Protein AF-A0A1M6UEW3-F1 (afdb_monomer_lite)

Foldseek 3Di:
DVVVVVVVVVVVVVVVVVVVVVVVVVVVVVVVVVVVVVVVVVVVVVVVVVVVVVVVVVVVVVVVVVVVVVVVVVVVVVVVVVVVVVVVVVVVVVVVVVVVVVVVVVPDDDPVNVVVVVVVVLVVVLVVQPDDDPDFRWHQPDFDFQFQWDWDFDQDPVRDTDTGTDQDDPVPDDVVRGGDRDTDGPTDGD

pLDDT: mean 80.63, std 16.58, range [50.31, 98.44]

Sequence (190 aa):
MAELFRTRLRRLTPIATAVAALSQEEKEAYEKAMDEVEEKLQELELKKKEVDAMQSTLAEKGAELAKKTCEMQTKEKEFEIRYAELEKEKKDLADRLEDIDKKNASTCYTTDDISSFLNKTINDFNANTDSDSDVAKYVINSMDVDLKVRVLEDCDGDGKTTFKFLAPRISETSEESLSSIKISIQAVPK

Structure (mmCIF, N/CA/C/O backbone):
data_AF-A0A1M6UEW3-F1
#
_entry.id   AF-A0A1M6UEW3-F1
#
loop_
_atom_site.group_PDB
_atom_site.id
_atom_site.type_symbol
_atom_site.label_atom_id
_atom_site.label_alt_id
_atom_site.label_comp_id
_atom_site.label_asym_id
_atom_site.label_entity_id
_atom_site.label_seq_id
_atom_site.pdbx_PDB_ins_code
_atom_site.Cartn_x
_atom_site.Cartn_y
_atom_site.Cartn_z
_atom_site.occupancy
_atom_site.B_iso_or_equiv
_atom_site.auth_seq_id
_atom_site.auth_comp_id
_atom_site.auth_asym_id
_atom_site.auth_atom_id
_atom_site.pdbx_PDB_model_num
ATOM 1 N N . MET A 1 1 ? 56.674 1.888 -94.132 1.00 66.94 1 MET A N 1
ATOM 2 C CA . MET A 1 1 ? 56.264 0.966 -93.045 1.00 66.94 1 MET A CA 1
ATOM 3 C C . MET A 1 1 ? 56.750 1.420 -91.665 1.00 66.94 1 MET A C 1
ATOM 5 O O . MET A 1 1 ? 55.910 1.585 -90.793 1.00 66.94 1 MET A O 1
ATOM 9 N N . ALA A 1 2 ? 58.046 1.696 -91.454 1.00 73.50 2 ALA A N 1
ATOM 10 C CA . ALA A 1 2 ? 58.576 2.090 -90.134 1.00 73.50 2 ALA A CA 1
ATOM 11 C C . ALA A 1 2 ? 58.055 3.445 -89.590 1.00 73.50 2 ALA A C 1
ATOM 13 O O . ALA A 1 2 ? 57.757 3.552 -88.404 1.00 73.50 2 ALA A O 1
ATOM 14 N N . GLU A 1 3 ? 57.890 4.458 -90.447 1.00 73.12 3 GLU A N 1
ATOM 15 C CA . GLU A 1 3 ? 57.331 5.777 -90.079 1.00 73.12 3 GLU A CA 1
ATOM 16 C C . GLU A 1 3 ? 55.882 5.675 -89.573 1.00 73.12 3 GLU A C 1
ATOM 18 O O . GLU A 1 3 ? 55.581 6.107 -88.466 1.00 73.12 3 GLU A O 1
ATOM 23 N N . LEU A 1 4 ? 55.010 4.985 -90.320 1.00 75.81 4 LEU A N 1
ATOM 24 C CA . LEU A 1 4 ? 53.621 4.698 -89.927 1.00 75.81 4 LEU A CA 1
ATOM 25 C C . LEU A 1 4 ? 53.530 3.992 -88.568 1.00 75.81 4 LEU A C 1
ATOM 27 O O . LEU A 1 4 ? 52.661 4.312 -87.757 1.00 75.81 4 LEU A O 1
ATOM 31 N N . PHE A 1 5 ? 54.444 3.055 -88.304 1.00 77.38 5 PHE A N 1
ATOM 32 C CA . PHE A 1 5 ? 54.517 2.362 -87.022 1.00 77.38 5 PHE A CA 1
ATOM 33 C C . PHE A 1 5 ? 54.921 3.313 -85.888 1.00 77.38 5 PHE A C 1
ATOM 35 O O . PHE A 1 5 ? 54.264 3.323 -84.852 1.00 77.38 5 PHE A O 1
ATOM 42 N N . ARG A 1 6 ? 55.921 4.182 -86.094 1.00 77.69 6 ARG A N 1
ATOM 43 C CA . ARG A 1 6 ? 56.338 5.197 -85.107 1.00 77.69 6 ARG A CA 1
ATOM 44 C C . ARG A 1 6 ? 55.239 6.217 -84.818 1.00 77.69 6 ARG A C 1
ATOM 46 O O . ARG A 1 6 ? 55.005 6.534 -83.654 1.00 77.69 6 ARG A O 1
ATOM 53 N N . THR A 1 7 ? 54.535 6.705 -85.840 1.00 77.25 7 THR A N 1
ATOM 54 C CA . THR A 1 7 ? 53.413 7.639 -85.660 1.00 77.25 7 THR A CA 1
ATOM 55 C C . THR A 1 7 ? 52.260 6.982 -84.902 1.00 77.25 7 THR A C 1
ATOM 57 O O . THR A 1 7 ? 51.662 7.614 -84.033 1.00 77.25 7 THR A O 1
ATOM 60 N N . ARG A 1 8 ? 51.964 5.705 -85.182 1.00 75.75 8 ARG A N 1
ATOM 61 C CA . ARG A 1 8 ? 50.928 4.941 -84.473 1.00 75.75 8 ARG A CA 1
ATOM 62 C C . ARG A 1 8 ? 51.324 4.652 -83.023 1.00 75.75 8 ARG A C 1
ATOM 64 O O . ARG A 1 8 ? 50.501 4.856 -82.139 1.00 75.75 8 ARG A O 1
ATOM 71 N N . LEU A 1 9 ? 52.581 4.280 -82.764 1.00 77.12 9 LEU A N 1
ATOM 72 C CA . LEU A 1 9 ? 53.104 4.087 -81.406 1.00 77.12 9 LEU A CA 1
ATOM 73 C C . LEU A 1 9 ? 53.019 5.381 -80.583 1.00 77.12 9 LEU A C 1
ATOM 75 O O . LEU A 1 9 ? 52.543 5.357 -79.455 1.00 77.12 9 LEU A O 1
ATOM 79 N N . ARG A 1 10 ? 53.394 6.522 -81.183 1.00 79.00 10 ARG A N 1
ATOM 80 C CA . ARG A 1 10 ? 53.348 7.848 -80.543 1.00 79.00 10 ARG A CA 1
ATOM 81 C C . ARG A 1 10 ? 51.918 8.297 -80.200 1.00 79.00 10 ARG A C 1
ATOM 83 O O . ARG A 1 10 ? 51.742 9.098 -79.291 1.00 79.00 10 ARG A O 1
ATOM 90 N N . ARG A 1 11 ? 50.903 7.794 -80.915 1.00 81.75 11 ARG A N 1
ATOM 91 C CA . ARG A 1 11 ? 49.479 8.049 -80.620 1.00 81.75 11 ARG A CA 1
ATOM 92 C C . ARG A 1 11 ? 48.883 7.070 -79.605 1.00 81.75 11 ARG A C 1
ATOM 94 O O . ARG A 1 11 ? 47.931 7.433 -78.930 1.00 81.75 11 ARG A O 1
ATOM 101 N N . LEU A 1 12 ? 49.422 5.856 -79.486 1.00 84.50 12 LEU A N 1
ATOM 102 C CA . LEU A 1 12 ? 48.915 4.832 -78.563 1.00 84.50 12 LEU A CA 1
ATOM 103 C C . LEU A 1 12 ? 49.424 5.006 -77.127 1.00 84.50 12 LEU A C 1
ATOM 105 O O . LEU A 1 12 ? 48.682 4.725 -76.192 1.00 84.50 12 LEU A O 1
ATOM 109 N N . THR A 1 13 ? 50.650 5.501 -76.937 1.00 85.38 13 THR A N 1
ATOM 110 C CA . THR A 1 13 ? 51.211 5.756 -75.601 1.00 85.38 13 THR A CA 1
ATOM 111 C C . THR A 1 13 ? 50.362 6.690 -74.724 1.00 85.38 13 THR A C 1
ATOM 113 O O . THR A 1 13 ? 50.076 6.284 -73.600 1.00 85.38 13 THR A O 1
ATOM 116 N N . PRO A 1 14 ? 49.886 7.870 -75.185 1.00 87.81 14 PRO A N 1
ATOM 117 C CA . PRO A 1 14 ? 49.050 8.745 -74.356 1.00 87.81 14 PRO A CA 1
ATOM 118 C C . PRO A 1 14 ? 47.683 8.129 -74.018 1.00 87.81 14 PRO A C 1
ATOM 120 O O . PRO A 1 14 ? 47.143 8.376 -72.942 1.00 87.81 14 PRO A O 1
ATOM 123 N N . ILE A 1 15 ? 47.131 7.303 -74.914 1.00 87.75 15 ILE A N 1
ATOM 124 C CA . ILE A 1 15 ? 45.862 6.600 -74.683 1.00 87.75 15 ILE A CA 1
ATOM 125 C C . ILE A 1 15 ? 46.042 5.551 -73.581 1.00 87.75 15 ILE A C 1
ATOM 127 O O . ILE A 1 15 ? 45.244 5.501 -72.653 1.00 87.75 15 ILE A O 1
ATOM 131 N N . ALA A 1 16 ? 47.112 4.753 -73.640 1.00 88.81 16 ALA A N 1
ATOM 132 C CA . ALA A 1 16 ? 47.407 3.755 -72.614 1.00 88.81 16 ALA A CA 1
ATOM 133 C C . ALA A 1 16 ? 47.631 4.393 -71.231 1.00 88.81 16 ALA A C 1
ATOM 135 O O . ALA A 1 16 ? 47.133 3.876 -70.233 1.00 88.81 16 ALA A O 1
ATOM 136 N N . THR A 1 17 ? 48.316 5.541 -71.165 1.00 90.56 17 THR A N 1
ATOM 137 C CA . THR A 1 17 ? 48.486 6.282 -69.905 1.00 90.56 17 THR A CA 1
ATOM 138 C C . THR A 1 17 ? 47.178 6.868 -69.381 1.00 90.56 17 THR A C 1
ATOM 140 O O . THR A 1 17 ? 46.952 6.823 -68.179 1.00 90.56 17 THR A O 1
ATOM 143 N N . ALA A 1 18 ? 46.299 7.374 -70.254 1.00 89.25 18 ALA A N 1
ATOM 144 C CA . ALA A 1 18 ? 44.994 7.891 -69.839 1.00 89.25 18 ALA A CA 1
ATOM 145 C C . ALA A 1 18 ? 44.089 6.777 -69.289 1.00 89.25 18 ALA A C 1
ATOM 147 O O . ALA A 1 18 ? 43.441 6.963 -68.267 1.00 89.25 18 ALA A O 1
ATOM 148 N N . VAL A 1 19 ? 44.097 5.597 -69.918 1.00 90.81 19 VAL A N 1
ATOM 149 C CA . VAL A 1 19 ? 43.360 4.421 -69.424 1.00 90.81 19 VAL A CA 1
ATOM 150 C C . VAL A 1 19 ? 43.904 3.949 -68.073 1.00 90.81 19 VAL A C 1
ATOM 152 O O . VAL A 1 19 ? 43.124 3.624 -67.184 1.00 90.81 19 VAL A O 1
ATOM 155 N N . ALA A 1 20 ? 45.227 3.941 -67.888 1.00 91.75 20 ALA A N 1
ATOM 156 C CA . ALA A 1 20 ? 45.831 3.591 -66.604 1.00 91.75 20 ALA A CA 1
ATOM 157 C C . ALA A 1 20 ? 45.481 4.604 -65.499 1.00 91.75 20 ALA A C 1
ATOM 159 O O . ALA A 1 20 ? 45.191 4.195 -64.380 1.00 91.75 20 ALA A O 1
ATOM 160 N N . ALA A 1 21 ? 45.465 5.903 -65.821 1.00 90.94 21 ALA A N 1
ATOM 161 C CA . ALA A 1 21 ? 45.077 6.957 -64.886 1.00 90.94 21 ALA A CA 1
ATOM 162 C C . ALA A 1 21 ? 43.600 6.848 -64.477 1.00 90.94 21 ALA A C 1
ATOM 164 O O . ALA A 1 21 ? 43.307 6.867 -63.288 1.00 90.94 21 ALA A O 1
ATOM 165 N N . LEU A 1 22 ? 42.691 6.637 -65.437 1.00 90.81 22 LEU A N 1
ATOM 166 C CA . LEU A 1 22 ? 41.267 6.417 -65.151 1.00 90.81 22 LEU A CA 1
ATOM 167 C C . LEU A 1 22 ? 41.047 5.164 -64.290 1.00 90.81 22 LEU A C 1
ATOM 169 O O . LEU A 1 22 ? 40.297 5.205 -63.324 1.00 90.81 22 LEU A O 1
ATOM 173 N N . SER A 1 23 ? 41.750 4.064 -64.586 1.00 93.75 23 SER A N 1
ATOM 174 C CA . SER A 1 23 ? 41.667 2.842 -63.774 1.00 93.75 23 SER A CA 1
ATOM 175 C C . SER A 1 23 ? 42.191 3.035 -62.346 1.00 93.75 23 SER A C 1
ATOM 177 O O . SER A 1 23 ? 41.737 2.344 -61.436 1.00 93.75 23 SER A O 1
ATOM 179 N N . 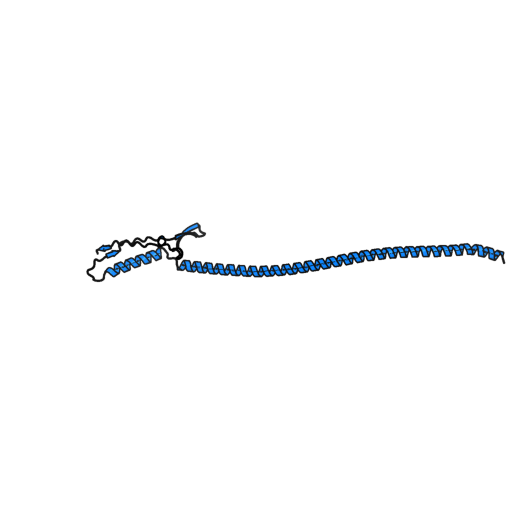GLN A 1 24 ? 43.155 3.933 -62.144 1.00 93.44 24 GLN A N 1
ATOM 180 C CA . GLN A 1 24 ? 43.674 4.270 -60.821 1.00 93.44 24 GLN A CA 1
ATOM 181 C C . GLN A 1 24 ? 42.690 5.162 -60.051 1.00 93.44 24 GLN A C 1
ATOM 183 O O . GLN A 1 24 ? 42.398 4.874 -58.895 1.00 93.44 24 GLN A O 1
ATOM 188 N N . GLU A 1 25 ? 42.125 6.175 -60.707 1.00 94.50 25 GLU A N 1
ATOM 189 C CA . GLU A 1 25 ? 41.120 7.072 -60.123 1.00 94.50 25 GLU A CA 1
ATOM 190 C C . GLU A 1 25 ? 39.859 6.307 -59.689 1.00 94.50 25 GLU A C 1
ATOM 192 O O . GLU A 1 25 ? 39.345 6.523 -58.593 1.00 94.50 25 GLU A O 1
ATOM 197 N N . GLU A 1 26 ? 39.402 5.341 -60.494 1.00 95.06 26 GLU A N 1
ATOM 198 C CA . GLU A 1 26 ? 38.298 4.453 -60.116 1.00 95.06 26 GLU A CA 1
ATOM 199 C C . GLU A 1 26 ? 38.621 3.645 -58.852 1.00 95.06 26 GLU A C 1
ATOM 201 O O . GLU A 1 26 ? 37.785 3.558 -57.955 1.00 95.06 26 GLU A O 1
ATOM 206 N N . LYS A 1 27 ? 39.829 3.074 -58.744 1.00 95.00 27 LYS A N 1
ATOM 207 C CA . LYS A 1 27 ? 40.244 2.308 -57.555 1.00 95.00 27 LYS A CA 1
ATOM 208 C C . LYS A 1 27 ? 40.284 3.169 -56.299 1.00 95.00 27 LYS A C 1
ATOM 210 O O . LYS A 1 27 ? 39.770 2.739 -55.275 1.00 95.00 27 LYS A O 1
ATOM 215 N N . GLU A 1 28 ? 40.851 4.368 -56.391 1.00 95.25 28 GLU A N 1
ATOM 216 C CA . GLU A 1 28 ? 40.924 5.310 -55.269 1.00 95.25 28 GLU A CA 1
ATOM 217 C C . GLU A 1 28 ? 39.522 5.756 -54.824 1.00 95.25 28 GLU A C 1
ATOM 219 O O . GLU A 1 28 ? 39.245 5.846 -53.628 1.00 95.25 28 GLU A O 1
ATOM 224 N N . ALA A 1 29 ? 38.599 5.963 -55.770 1.00 95.31 29 ALA A N 1
ATOM 225 C CA . ALA A 1 29 ? 37.203 6.258 -55.460 1.00 95.31 29 ALA A CA 1
ATOM 226 C C . ALA A 1 29 ? 36.496 5.080 -54.766 1.00 95.31 29 ALA A C 1
ATOM 228 O O . ALA A 1 29 ? 35.737 5.299 -53.820 1.00 95.31 29 ALA A O 1
ATOM 229 N N . TYR A 1 30 ? 36.749 3.841 -55.205 1.00 95.94 30 TYR A N 1
ATOM 230 C CA . TYR A 1 30 ? 36.219 2.643 -54.547 1.00 95.94 30 TYR A CA 1
ATOM 231 C C . TYR A 1 30 ? 36.775 2.467 -53.135 1.00 95.94 30 TYR A C 1
ATOM 233 O O . TYR A 1 30 ? 36.001 2.189 -52.225 1.00 95.94 30 TYR A O 1
ATOM 241 N N . GLU A 1 31 ? 38.082 2.633 -52.942 1.00 96.69 31 GLU A N 1
ATOM 242 C CA . GLU A 1 31 ? 38.730 2.506 -51.633 1.00 96.69 31 GLU A CA 1
ATOM 243 C C . GLU A 1 31 ? 38.163 3.533 -50.650 1.00 96.69 31 GLU A C 1
ATOM 245 O O . GLU A 1 31 ? 37.661 3.162 -49.592 1.00 96.69 31 GLU A O 1
ATOM 250 N N . LYS A 1 32 ? 38.062 4.799 -51.070 1.00 96.94 32 LYS A N 1
ATOM 251 C CA . LYS A 1 32 ? 37.432 5.847 -50.262 1.00 96.94 32 LYS A CA 1
ATOM 252 C C . LYS A 1 32 ? 35.970 5.537 -49.919 1.00 96.94 32 LYS A C 1
ATOM 254 O O . LYS A 1 32 ? 35.533 5.774 -48.797 1.00 96.94 32 LYS A O 1
ATOM 259 N N . ALA A 1 33 ? 35.195 5.024 -50.876 1.00 97.06 33 ALA A N 1
ATOM 260 C CA . ALA A 1 33 ? 33.806 4.648 -50.625 1.00 97.06 33 ALA A CA 1
ATOM 261 C C . ALA A 1 33 ? 33.693 3.471 -49.641 1.00 97.06 33 ALA A C 1
ATOM 263 O O . ALA A 1 33 ? 32.748 3.430 -48.854 1.00 97.06 33 ALA A O 1
ATOM 264 N N . MET A 1 34 ? 34.640 2.528 -49.673 1.00 97.06 34 MET A N 1
ATOM 265 C CA . MET A 1 34 ? 34.697 1.418 -48.721 1.00 97.06 34 MET A CA 1
ATOM 266 C C . MET A 1 34 ? 35.034 1.909 -47.313 1.00 97.06 34 MET A C 1
ATOM 268 O O . MET A 1 34 ? 34.329 1.525 -46.381 1.00 97.06 34 MET A O 1
ATOM 272 N N . ASP A 1 35 ? 36.007 2.811 -47.171 1.00 97.00 35 ASP A N 1
ATOM 273 C CA . ASP A 1 35 ? 36.358 3.419 -45.882 1.00 97.00 35 ASP A CA 1
ATOM 274 C C . ASP A 1 35 ? 35.158 4.166 -45.273 1.00 97.00 35 ASP A C 1
ATOM 276 O O . ASP A 1 35 ? 34.800 3.947 -44.117 1.00 97.00 35 ASP A O 1
ATOM 280 N N . GLU A 1 36 ? 34.447 4.979 -46.068 1.00 97.50 36 GLU A N 1
ATOM 281 C CA . GLU A 1 36 ? 33.241 5.690 -45.610 1.00 97.50 36 GLU A CA 1
ATOM 282 C C . GLU A 1 36 ? 32.111 4.738 -45.175 1.00 97.50 36 GLU A C 1
ATOM 284 O O . GLU A 1 36 ? 31.314 5.059 -44.286 1.00 97.50 36 GLU A O 1
ATOM 289 N N . VAL A 1 37 ? 31.985 3.579 -45.828 1.00 97.50 37 VAL A N 1
ATOM 290 C CA . VAL A 1 37 ? 31.010 2.549 -45.443 1.00 97.50 37 VAL A CA 1
ATOM 291 C C . VAL A 1 37 ? 31.436 1.867 -44.148 1.00 97.50 37 VAL A C 1
ATOM 293 O O . VAL A 1 37 ? 30.584 1.648 -43.285 1.00 97.50 37 VAL A O 1
ATOM 296 N N . GLU A 1 38 ? 32.721 1.557 -43.988 1.00 97.88 38 GLU A N 1
ATOM 297 C CA . GLU A 1 38 ? 33.258 0.935 -42.779 1.00 97.88 38 GLU A CA 1
ATOM 298 C C . GLU A 1 38 ? 33.107 1.855 -41.560 1.00 97.88 38 GLU A C 1
ATOM 300 O O . GLU A 1 38 ? 32.610 1.414 -40.522 1.00 97.88 38 GLU A O 1
ATOM 305 N N . GLU A 1 39 ? 33.402 3.150 -41.705 1.00 97.94 39 GLU A N 1
ATOM 306 C CA . GLU A 1 39 ? 33.174 4.154 -40.658 1.00 97.94 39 GLU A CA 1
ATOM 307 C C . GLU A 1 39 ? 31.700 4.209 -40.228 1.00 97.94 39 GLU A C 1
ATOM 309 O O . GLU A 1 39 ? 31.383 4.158 -39.035 1.00 97.94 39 GLU A O 1
ATOM 314 N N . LYS A 1 40 ? 30.769 4.244 -41.192 1.00 98.00 40 LYS A N 1
ATOM 315 C CA . LYS A 1 40 ? 29.324 4.238 -40.897 1.00 98.00 40 LYS A CA 1
ATOM 316 C C . LYS A 1 40 ? 28.876 2.947 -40.222 1.00 98.00 40 LYS A C 1
ATOM 318 O O . LYS A 1 40 ? 27.989 2.979 -39.369 1.00 98.00 40 LYS A O 1
ATOM 323 N N . LEU A 1 41 ? 29.458 1.810 -40.600 1.00 98.00 41 LEU A N 1
ATOM 324 C CA . LEU A 1 41 ? 29.145 0.516 -40.000 1.00 98.00 41 LEU A CA 1
ATOM 325 C C . LEU A 1 41 ? 29.593 0.492 -38.534 1.00 98.00 41 LEU A C 1
ATOM 327 O O . LEU A 1 41 ? 28.802 0.121 -37.665 1.00 98.00 41 LEU A O 1
ATOM 331 N N . GLN A 1 42 ? 30.799 0.985 -38.244 1.00 97.75 42 GLN A N 1
ATOM 332 C CA . GLN A 1 42 ? 31.297 1.131 -36.875 1.00 97.75 42 GLN A CA 1
ATOM 333 C C . GLN A 1 42 ? 30.418 2.079 -36.041 1.00 97.75 42 GLN A C 1
ATOM 335 O O . GLN A 1 42 ? 30.066 1.754 -34.904 1.00 97.75 42 GLN A O 1
ATOM 340 N N . GLU A 1 43 ? 29.992 3.218 -36.600 1.00 98.19 43 GLU A N 1
ATOM 341 C CA . GLU A 1 43 ? 29.086 4.151 -35.915 1.00 98.19 43 GLU A CA 1
ATOM 342 C C . GLU A 1 43 ? 27.730 3.498 -35.589 1.00 98.19 43 GLU A C 1
ATOM 344 O O . GLU A 1 43 ? 27.205 3.642 -34.480 1.00 98.19 43 GLU A O 1
ATOM 349 N N . LEU A 1 44 ? 27.159 2.748 -36.536 1.00 98.00 44 LEU A N 1
ATOM 350 C CA . LEU A 1 44 ? 25.903 2.027 -36.330 1.00 98.00 44 LEU A CA 1
ATOM 351 C C . LEU A 1 44 ? 26.036 0.914 -35.287 1.00 98.00 44 LEU A C 1
ATOM 353 O O . LEU A 1 44 ? 25.125 0.737 -34.477 1.00 98.00 44 LEU A O 1
ATOM 357 N N . GLU A 1 45 ? 27.153 0.187 -35.260 1.00 98.25 45 GLU A N 1
ATOM 358 C CA . GLU A 1 45 ? 27.415 -0.816 -34.225 1.00 98.25 45 GLU A CA 1
ATOM 359 C C . GLU A 1 45 ? 27.515 -0.199 -32.829 1.00 98.25 45 GLU A C 1
ATOM 361 O O . GLU A 1 45 ? 26.993 -0.771 -31.867 1.00 98.25 45 GLU A O 1
ATOM 366 N N . LEU A 1 46 ? 28.145 0.972 -32.704 1.00 98.06 46 LEU A N 1
ATOM 367 C CA . LEU A 1 46 ? 28.211 1.702 -31.438 1.00 98.06 46 LEU A CA 1
ATOM 368 C C . LEU A 1 46 ? 26.817 2.135 -30.977 1.00 98.06 46 LEU A C 1
ATOM 370 O O . LEU A 1 46 ? 26.435 1.842 -29.844 1.00 98.06 46 LEU A O 1
ATOM 374 N N . LYS A 1 47 ? 26.023 2.740 -31.869 1.00 98.31 47 LYS A N 1
ATOM 375 C CA . LYS A 1 47 ? 24.634 3.128 -31.566 1.00 98.31 47 LYS A CA 1
ATOM 376 C C . LYS A 1 47 ? 23.778 1.927 -31.183 1.00 98.31 47 LYS A C 1
ATOM 378 O O . LYS A 1 47 ? 22.977 2.013 -30.257 1.00 98.31 47 LYS A O 1
ATOM 383 N N . LYS A 1 48 ? 23.955 0.789 -31.859 1.00 98.12 48 LYS A N 1
ATOM 384 C CA . LYS A 1 48 ? 23.250 -0.450 -31.521 1.00 98.12 48 LYS A CA 1
ATOM 385 C C . LYS A 1 48 ? 23.583 -0.909 -30.100 1.00 98.12 48 LYS A C 1
ATOM 387 O O . LYS A 1 48 ? 22.667 -1.168 -29.330 1.00 98.12 48 LYS A O 1
ATOM 392 N N . LYS A 1 49 ? 24.868 -0.948 -29.732 1.00 98.12 49 LYS A N 1
ATOM 393 C CA . LYS A 1 49 ? 25.300 -1.314 -28.370 1.00 98.12 49 LYS A CA 1
ATOM 394 C C . LYS A 1 49 ? 24.730 -0.368 -27.312 1.00 98.12 49 LYS A C 1
ATOM 396 O O . LYS A 1 49 ? 24.345 -0.823 -26.239 1.00 98.12 49 LYS A O 1
ATOM 401 N N . GLU A 1 50 ? 24.660 0.928 -27.609 1.00 98.31 50 GLU A N 1
ATOM 402 C CA . GLU A 1 50 ? 24.056 1.918 -26.715 1.00 98.31 50 GLU A CA 1
ATOM 403 C C . GLU A 1 50 ? 22.554 1.663 -26.516 1.00 98.31 50 GLU A C 1
ATOM 405 O O . GLU A 1 50 ? 22.077 1.628 -25.381 1.00 98.31 50 GLU A O 1
ATOM 410 N N . VAL A 1 51 ? 21.816 1.410 -27.601 1.00 98.19 51 VAL A N 1
ATOM 411 C CA . VAL A 1 51 ? 20.387 1.069 -27.538 1.00 98.19 51 VAL A CA 1
ATOM 412 C C . VAL A 1 51 ? 20.159 -0.226 -26.756 1.00 98.19 51 VAL A C 1
ATOM 414 O O . VAL A 1 51 ? 19.285 -0.257 -25.890 1.00 98.19 51 VAL A O 1
ATOM 417 N N . ASP A 1 52 ? 20.954 -1.266 -27.005 1.00 98.31 52 ASP A N 1
ATOM 418 C CA . ASP A 1 52 ? 20.861 -2.544 -26.289 1.00 98.31 52 ASP A CA 1
ATOM 419 C C . ASP A 1 52 ? 21.107 -2.349 -24.778 1.00 98.31 52 ASP A C 1
ATOM 421 O O . ASP A 1 52 ? 20.376 -2.887 -23.940 1.00 98.31 52 ASP A O 1
ATOM 425 N N . ALA A 1 53 ? 22.084 -1.511 -24.407 1.00 98.12 53 ALA A N 1
ATOM 426 C CA . ALA A 1 53 ? 22.347 -1.167 -23.011 1.00 98.12 53 ALA A CA 1
ATOM 427 C C . ALA A 1 53 ? 21.164 -0.420 -22.368 1.00 98.12 53 ALA A C 1
ATOM 429 O O . ALA A 1 53 ? 20.733 -0.772 -21.266 1.00 98.12 53 ALA A O 1
ATOM 430 N N . MET A 1 54 ? 20.588 0.565 -23.068 1.00 98.31 54 MET A N 1
ATOM 431 C CA . MET A 1 54 ? 19.404 1.288 -22.591 1.00 98.31 54 MET A CA 1
ATOM 432 C C . MET A 1 54 ? 18.201 0.358 -22.404 1.00 98.31 54 MET A C 1
ATOM 434 O O . MET A 1 54 ? 17.483 0.480 -21.408 1.00 98.31 54 MET A O 1
ATOM 438 N N . GLN A 1 55 ? 17.988 -0.587 -23.324 1.00 98.12 55 GLN A N 1
ATOM 439 C CA . GLN A 1 55 ? 16.925 -1.586 -23.210 1.00 98.12 55 GLN A CA 1
ATOM 440 C C . GLN A 1 55 ? 17.112 -2.474 -21.978 1.00 98.12 55 GLN A C 1
ATOM 442 O O . GLN A 1 55 ? 16.147 -2.691 -21.245 1.00 98.12 55 GLN A O 1
ATOM 447 N N . SER A 1 56 ? 18.342 -2.924 -21.703 1.00 97.81 56 SER A N 1
ATOM 448 C CA . SER A 1 56 ? 18.649 -3.703 -20.496 1.00 97.81 56 SER A CA 1
ATOM 449 C C . SER A 1 56 ? 18.329 -2.916 -19.225 1.00 97.81 56 SER A C 1
ATOM 451 O O . SER A 1 56 ? 17.597 -3.396 -18.361 1.00 97.81 56 SER A O 1
ATOM 453 N N . THR A 1 57 ? 18.790 -1.664 -19.133 1.00 98.25 57 THR A N 1
ATOM 454 C CA . THR A 1 57 ? 18.507 -0.806 -17.971 1.00 98.25 57 THR A CA 1
ATOM 455 C C . THR A 1 57 ? 17.009 -0.545 -17.797 1.00 98.25 57 THR A C 1
ATOM 457 O O . THR A 1 57 ? 16.504 -0.495 -16.673 1.00 98.25 57 THR A O 1
ATOM 460 N N . LEU A 1 58 ? 16.269 -0.364 -18.894 1.00 98.12 58 LEU A N 1
ATOM 461 C CA . LEU A 1 58 ? 14.824 -0.161 -18.832 1.00 98.12 58 LEU A CA 1
ATOM 462 C C . LEU A 1 58 ? 14.098 -1.423 -18.349 1.00 98.12 58 LEU A C 1
ATOM 464 O O . LEU A 1 58 ? 13.185 -1.317 -17.530 1.00 98.12 58 LEU A O 1
ATOM 468 N N . ALA A 1 59 ? 14.520 -2.602 -18.810 1.00 98.38 59 ALA A N 1
ATOM 469 C CA . ALA A 1 59 ? 13.973 -3.880 -18.367 1.00 98.38 59 ALA A CA 1
ATOM 470 C C . ALA A 1 59 ? 14.207 -4.110 -16.865 1.00 98.38 59 ALA A C 1
ATOM 472 O O . ALA A 1 59 ? 13.277 -4.487 -16.150 1.00 98.38 59 ALA A O 1
ATOM 473 N N . GLU A 1 60 ? 15.407 -3.806 -16.365 1.00 98.38 60 GLU A N 1
ATOM 474 C CA . GLU A 1 60 ? 15.739 -3.881 -14.936 1.00 98.38 60 GLU A CA 1
ATOM 475 C C . GLU A 1 60 ? 14.854 -2.955 -14.094 1.00 98.38 60 GLU A C 1
ATOM 477 O O . GLU A 1 60 ? 14.243 -3.393 -13.116 1.00 98.38 60 GLU A O 1
ATOM 482 N N . LYS A 1 61 ? 14.704 -1.690 -14.509 1.00 98.38 61 LYS A N 1
ATOM 483 C CA . LYS A 1 61 ? 13.806 -0.737 -13.837 1.00 98.38 61 LYS A CA 1
ATOM 484 C C . LYS A 1 61 ? 12.350 -1.198 -13.874 1.00 98.38 61 LYS A C 1
ATOM 486 O O . LYS A 1 61 ? 11.635 -1.040 -12.887 1.00 98.38 61 LYS A O 1
ATOM 491 N N . GLY A 1 62 ? 11.909 -1.782 -14.988 1.00 98.38 62 GLY A N 1
ATOM 492 C CA . GLY A 1 62 ? 10.573 -2.361 -15.121 1.00 98.38 62 GLY A CA 1
ATOM 493 C C . GLY A 1 62 ? 10.334 -3.501 -14.129 1.00 98.38 62 GLY A C 1
ATOM 494 O O . GLY A 1 62 ? 9.300 -3.529 -13.461 1.00 98.38 62 GLY A O 1
ATOM 495 N N . ALA A 1 63 ? 11.309 -4.398 -13.972 1.00 98.19 63 ALA A N 1
ATOM 496 C CA . ALA A 1 63 ? 11.242 -5.489 -13.003 1.00 98.19 63 ALA A CA 1
ATOM 497 C C . ALA A 1 63 ? 11.222 -4.979 -11.550 1.00 98.19 63 ALA A C 1
ATOM 499 O O . ALA A 1 63 ? 10.442 -5.471 -10.731 1.00 98.19 63 ALA A O 1
ATOM 500 N N . GLU A 1 64 ? 12.026 -3.961 -11.226 1.00 98.38 64 GLU A N 1
ATOM 501 C CA . GLU A 1 64 ? 12.031 -3.344 -9.895 1.00 98.38 64 GLU A CA 1
ATOM 502 C C . GLU A 1 64 ? 10.687 -2.673 -9.572 1.00 98.38 64 GLU A C 1
ATOM 504 O O . GLU A 1 64 ? 10.151 -2.840 -8.473 1.00 98.38 64 GLU A O 1
ATOM 509 N N . LEU A 1 65 ? 10.108 -1.949 -10.537 1.00 98.31 65 LEU A N 1
ATOM 510 C CA . LEU A 1 65 ? 8.788 -1.340 -10.387 1.00 98.31 65 LEU A CA 1
ATOM 511 C C . LEU A 1 65 ? 7.703 -2.397 -10.173 1.00 98.31 65 LEU A C 1
ATOM 513 O O . LEU A 1 65 ? 6.914 -2.263 -9.242 1.00 98.31 65 LEU A O 1
ATOM 517 N N . ALA A 1 66 ? 7.700 -3.473 -10.964 1.00 98.31 66 ALA A N 1
ATOM 518 C CA . ALA A 1 66 ? 6.748 -4.570 -10.800 1.00 98.31 66 ALA A CA 1
ATOM 519 C C . ALA A 1 66 ? 6.835 -5.200 -9.398 1.00 98.31 66 ALA A C 1
ATOM 521 O O . ALA A 1 66 ? 5.807 -5.455 -8.763 1.00 98.31 66 ALA A O 1
ATOM 522 N N . LYS A 1 67 ? 8.055 -5.385 -8.876 1.00 98.44 67 LYS A N 1
ATOM 523 C CA . LYS A 1 67 ? 8.275 -5.870 -7.508 1.00 98.44 67 LYS A CA 1
ATOM 524 C C . LYS A 1 67 ? 7.687 -4.912 -6.468 1.00 98.44 67 LYS A C 1
ATOM 526 O O . LYS A 1 67 ? 6.922 -5.349 -5.611 1.00 98.44 67 LYS A O 1
ATOM 531 N N . LYS A 1 68 ? 7.979 -3.610 -6.571 1.00 98.44 68 LYS A N 1
ATOM 532 C CA . LYS A 1 68 ? 7.426 -2.587 -5.663 1.00 98.44 68 LYS A CA 1
ATOM 533 C C . LYS A 1 68 ? 5.899 -2.545 -5.706 1.00 98.44 68 LYS A C 1
ATOM 535 O O . LYS A 1 68 ? 5.266 -2.426 -4.662 1.00 98.44 68 LYS A O 1
ATOM 540 N N . THR A 1 69 ? 5.293 -2.686 -6.884 1.00 98.25 69 THR A N 1
ATOM 541 C CA . THR A 1 69 ? 3.832 -2.763 -7.026 1.00 98.25 69 THR A CA 1
ATOM 542 C C . THR A 1 69 ? 3.256 -3.969 -6.288 1.00 98.25 69 THR A C 1
ATOM 544 O O . THR A 1 69 ? 2.289 -3.815 -5.546 1.00 98.25 69 THR A O 1
ATOM 547 N N . CYS A 1 70 ? 3.867 -5.148 -6.424 1.00 97.56 70 CYS A N 1
ATOM 548 C CA . CYS A 1 70 ? 3.436 -6.350 -5.708 1.00 97.56 70 CYS A CA 1
ATOM 549 C C . CYS A 1 70 ? 3.557 -6.192 -4.178 1.00 97.56 70 CYS A C 1
ATOM 551 O O . CYS A 1 70 ? 2.661 -6.589 -3.429 1.00 97.56 70 CYS A O 1
ATOM 553 N N . GLU A 1 71 ? 4.642 -5.577 -3.700 1.00 98.12 71 GLU A N 1
ATOM 554 C CA . GLU A 1 71 ? 4.831 -5.275 -2.275 1.00 98.12 71 GLU A CA 1
ATOM 555 C C . GLU A 1 71 ? 3.764 -4.302 -1.750 1.00 98.12 71 GLU A C 1
ATOM 557 O O . GLU A 1 71 ? 3.213 -4.517 -0.670 1.00 98.12 71 GLU A O 1
ATOM 562 N N . MET A 1 72 ? 3.427 -3.256 -2.514 1.00 98.06 72 MET A N 1
ATOM 563 C CA . MET A 1 72 ? 2.369 -2.309 -2.141 1.00 98.06 72 MET A CA 1
ATOM 564 C C . MET A 1 72 ? 0.993 -2.976 -2.075 1.00 98.06 72 MET A C 1
ATOM 566 O O . MET A 1 72 ? 0.292 -2.792 -1.086 1.00 98.06 72 MET A O 1
ATOM 570 N N . GLN A 1 73 ? 0.638 -3.802 -3.062 1.00 98.12 73 GLN A N 1
ATOM 571 C CA . GLN A 1 73 ? -0.626 -4.554 -3.057 1.00 98.12 73 GLN A CA 1
ATOM 572 C C . GLN A 1 73 ? -0.735 -5.510 -1.865 1.00 98.12 73 GLN A C 1
ATOM 574 O O . GLN A 1 73 ? -1.823 -5.755 -1.350 1.00 98.12 73 GLN A O 1
ATOM 579 N N . THR A 1 74 ? 0.391 -6.069 -1.419 1.00 98.00 74 THR A N 1
ATOM 580 C CA . THR A 1 74 ? 0.416 -6.928 -0.229 1.00 98.00 74 THR A CA 1
ATOM 581 C C . THR A 1 74 ? 0.131 -6.110 1.029 1.00 98.00 74 THR A C 1
ATOM 583 O O . THR A 1 74 ? -0.747 -6.476 1.806 1.00 98.00 74 THR A O 1
ATOM 586 N N . LYS A 1 75 ? 0.795 -4.958 1.186 1.00 98.25 75 LYS A N 1
ATOM 587 C CA . LYS A 1 75 ? 0.558 -4.042 2.315 1.00 98.25 75 LYS A CA 1
ATOM 588 C C . LYS A 1 75 ? -0.866 -3.494 2.346 1.00 98.25 75 LYS A C 1
ATOM 590 O O . LYS A 1 75 ? -1.430 -3.335 3.420 1.00 98.25 75 LYS A O 1
ATOM 595 N N . GLU A 1 76 ? -1.448 -3.206 1.187 1.00 98.19 76 GLU A N 1
ATOM 596 C CA . GLU A 1 76 ? -2.838 -2.759 1.078 1.00 98.19 76 GLU A CA 1
ATOM 597 C C . GLU A 1 76 ? -3.800 -3.799 1.668 1.00 98.19 76 GLU A C 1
ATOM 599 O O . GLU A 1 76 ? -4.594 -3.466 2.544 1.00 98.19 76 GLU A O 1
ATOM 604 N N . LYS A 1 77 ? -3.638 -5.078 1.308 1.00 97.88 77 LYS A N 1
ATOM 605 C CA . LYS A 1 77 ? -4.430 -6.176 1.887 1.00 97.88 77 LYS A CA 1
ATOM 606 C C . LYS A 1 77 ? -4.21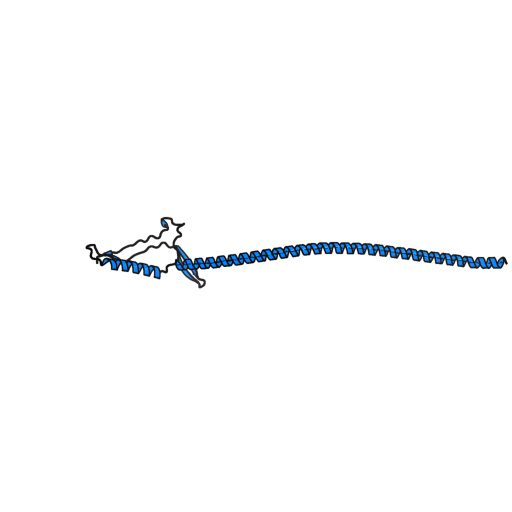3 -6.337 3.391 1.00 97.88 77 LYS A C 1
ATOM 608 O O . LYS A 1 77 ? -5.163 -6.588 4.125 1.00 97.88 77 LYS A O 1
ATOM 613 N N . GLU A 1 78 ? -2.976 -6.194 3.867 1.00 98.12 78 GLU A N 1
ATOM 614 C CA . GLU A 1 78 ? -2.682 -6.220 5.307 1.00 98.12 78 GLU A CA 1
ATOM 615 C C . GLU A 1 78 ? -3.404 -5.085 6.049 1.00 98.12 78 GLU A C 1
ATOM 617 O O . GLU A 1 78 ? -3.958 -5.303 7.130 1.00 98.12 78 GLU A O 1
ATOM 622 N N . PHE A 1 79 ? -3.448 -3.883 5.465 1.00 98.06 79 PHE A N 1
ATOM 623 C CA . PHE A 1 79 ? -4.191 -2.761 6.034 1.00 98.06 79 PHE A CA 1
ATOM 624 C C . PHE A 1 79 ? -5.701 -2.986 6.020 1.00 98.06 79 PHE A C 1
ATOM 626 O O . PHE A 1 79 ? -6.347 -2.686 7.021 1.00 98.06 79 PHE A O 1
ATOM 633 N N . GLU A 1 80 ? -6.263 -3.537 4.944 1.00 98.38 80 GLU A N 1
ATOM 634 C CA . GLU A 1 80 ? -7.689 -3.882 4.872 1.00 98.38 80 GLU A CA 1
ATOM 635 C C . GLU A 1 80 ? -8.090 -4.876 5.969 1.00 98.38 80 GLU A C 1
ATOM 637 O O . GLU A 1 80 ? -9.092 -4.670 6.656 1.00 98.38 80 GLU A O 1
ATOM 642 N N . ILE A 1 81 ? -7.279 -5.920 6.185 1.00 98.31 81 ILE A N 1
ATOM 643 C CA . ILE A 1 81 ? -7.509 -6.908 7.249 1.00 98.31 81 ILE A CA 1
ATOM 644 C C . ILE A 1 81 ? -7.483 -6.224 8.616 1.00 98.31 81 ILE A C 1
ATOM 646 O O . ILE A 1 81 ? -8.427 -6.357 9.395 1.00 98.31 81 ILE A O 1
ATOM 650 N N . ARG A 1 82 ? -6.438 -5.439 8.892 1.00 98.25 82 ARG A N 1
ATOM 651 C CA . ARG A 1 82 ? -6.290 -4.752 10.179 1.00 98.25 82 ARG A CA 1
ATOM 652 C C . ARG A 1 82 ? -7.411 -3.745 10.431 1.00 98.25 82 ARG A C 1
ATOM 654 O O . ARG A 1 82 ? -7.858 -3.586 11.564 1.00 98.25 82 ARG A O 1
ATOM 661 N N . TYR A 1 83 ? -7.878 -3.067 9.388 1.00 98.12 83 TYR A N 1
ATOM 662 C CA . TYR A 1 83 ? -9.014 -2.158 9.478 1.00 98.12 83 TYR A CA 1
ATOM 663 C C . TYR A 1 83 ? -10.303 -2.905 9.845 1.00 98.12 83 TYR A C 1
ATOM 665 O O . TYR A 1 83 ? -11.023 -2.477 10.746 1.00 98.12 83 TYR A O 1
ATOM 673 N N . ALA A 1 84 ? -10.567 -4.050 9.210 1.00 98.06 84 ALA A N 1
ATOM 674 C CA . ALA A 1 84 ? -11.728 -4.878 9.530 1.00 98.06 84 ALA A CA 1
ATOM 675 C C . ALA A 1 84 ? -11.683 -5.428 10.969 1.00 98.06 84 ALA A C 1
ATOM 677 O O . ALA A 1 84 ? -12.715 -5.480 11.642 1.00 98.06 84 ALA A O 1
ATOM 678 N N . GLU A 1 85 ? -10.500 -5.806 11.461 1.00 98.25 85 GLU A N 1
ATOM 679 C CA . GLU A 1 85 ? -10.299 -6.227 12.853 1.00 98.25 85 GLU A CA 1
ATOM 680 C C . GLU A 1 85 ? -10.611 -5.099 13.843 1.00 98.25 85 GLU A C 1
ATOM 682 O O . GLU A 1 85 ? -11.355 -5.316 14.800 1.00 98.25 85 GLU A O 1
ATOM 687 N N . LEU A 1 86 ? -10.112 -3.887 13.584 1.00 98.06 86 LEU A N 1
ATOM 688 C CA . LEU A 1 86 ? -10.378 -2.719 14.427 1.00 98.06 86 LEU A CA 1
ATOM 689 C C . LEU A 1 86 ? -11.858 -2.327 14.431 1.00 98.06 86 LEU A C 1
ATOM 691 O O . LEU A 1 86 ? -12.400 -1.994 15.483 1.00 98.06 86 LEU A O 1
ATOM 695 N N . GLU A 1 87 ? -12.542 -2.388 13.286 1.00 98.38 87 GLU A N 1
ATOM 696 C CA . GLU A 1 87 ? -13.977 -2.084 13.233 1.00 98.38 87 GLU A CA 1
ATOM 697 C C . GLU A 1 87 ? -14.798 -3.130 14.007 1.00 98.38 87 GLU A C 1
ATOM 699 O O . GLU A 1 87 ? -15.778 -2.793 14.676 1.00 98.38 87 GLU A O 1
ATOM 704 N N . LYS A 1 88 ? -14.364 -4.398 13.992 1.00 98.00 88 LYS A N 1
ATOM 705 C CA . LYS A 1 88 ? -14.962 -5.452 14.818 1.00 98.00 88 LYS A CA 1
ATOM 706 C C . LYS A 1 88 ? -14.735 -5.202 16.310 1.00 98.00 88 LYS A C 1
ATOM 708 O O . LYS A 1 88 ? -15.681 -5.329 17.082 1.00 98.00 88 LYS A O 1
ATOM 713 N N . GLU A 1 89 ? -13.518 -4.846 16.715 1.00 98.12 89 GLU A N 1
ATOM 714 C CA . GLU A 1 89 ? -13.192 -4.532 18.113 1.00 98.12 89 GLU A CA 1
ATOM 715 C C . GLU A 1 89 ? -13.985 -3.319 18.614 1.00 98.12 89 GLU A C 1
ATOM 717 O O . GLU A 1 89 ? -14.572 -3.355 19.692 1.00 98.12 89 GLU A O 1
ATOM 722 N N . LYS A 1 90 ? -14.088 -2.269 17.795 1.00 97.81 90 LYS A N 1
ATOM 723 C CA . LYS A 1 90 ? -14.916 -1.095 18.083 1.00 97.81 90 LYS A CA 1
ATOM 724 C C . LYS A 1 90 ? -16.379 -1.473 18.315 1.00 97.81 90 LYS A C 1
ATOM 726 O O . LYS A 1 90 ? -16.995 -0.948 19.240 1.00 97.81 90 LYS A O 1
ATOM 731 N N . LYS A 1 91 ? -16.935 -2.374 17.498 1.00 97.69 91 LYS A N 1
ATOM 732 C CA . LYS A 1 91 ? -18.305 -2.863 17.684 1.00 97.69 91 LYS A CA 1
ATOM 733 C C . LYS A 1 91 ? -18.455 -3.660 18.983 1.00 97.69 91 LYS A C 1
ATOM 735 O O . LYS A 1 91 ? -19.379 -3.386 19.735 1.00 97.69 91 LYS A O 1
ATOM 740 N N . ASP A 1 92 ? -17.531 -4.575 19.278 1.00 97.69 92 ASP A N 1
ATOM 741 C CA . ASP A 1 92 ? -17.542 -5.344 20.535 1.00 97.69 92 ASP A CA 1
ATOM 742 C C . ASP A 1 92 ? -17.488 -4.426 21.766 1.00 97.69 92 ASP A C 1
ATOM 744 O O . ASP A 1 92 ? -18.245 -4.596 22.718 1.00 97.69 92 ASP A O 1
ATOM 748 N N . LEU A 1 93 ? -16.639 -3.396 21.731 1.00 96.88 93 LEU A N 1
ATOM 749 C CA . LEU A 1 93 ? -16.559 -2.407 22.803 1.00 96.88 93 LEU A CA 1
ATOM 750 C C . LEU A 1 93 ? -17.850 -1.595 22.953 1.00 96.88 93 LEU A C 1
ATOM 752 O O . LEU A 1 93 ? -18.253 -1.325 24.084 1.00 96.88 93 LEU A O 1
ATOM 756 N N . ALA A 1 94 ? -18.498 -1.222 21.848 1.00 96.69 94 ALA A N 1
ATOM 757 C CA . ALA A 1 94 ? -19.784 -0.529 21.883 1.00 96.69 94 ALA A CA 1
ATOM 758 C C . ALA A 1 94 ? -20.883 -1.410 22.500 1.00 96.69 94 ALA A C 1
ATOM 760 O O . ALA A 1 94 ? -21.591 -0.955 23.397 1.00 96.69 94 ALA A O 1
ATOM 761 N N . ASP A 1 95 ? -20.960 -2.681 22.097 1.00 96.44 95 ASP A N 1
ATOM 762 C CA . ASP A 1 95 ? -21.918 -3.648 22.644 1.00 96.44 95 ASP A CA 1
ATOM 763 C C . ASP A 1 95 ? -21.680 -3.849 24.157 1.00 96.44 95 ASP A C 1
ATOM 765 O O . ASP A 1 95 ? -22.610 -3.829 24.966 1.00 96.44 95 ASP A O 1
ATOM 769 N N . ARG A 1 96 ? -20.411 -3.956 24.580 1.00 95.88 96 ARG A N 1
ATOM 770 C CA . ARG A 1 96 ? -20.039 -4.063 26.003 1.00 95.88 96 ARG A CA 1
ATOM 771 C C . ARG A 1 96 ? -20.389 -2.814 26.807 1.00 95.88 96 ARG A C 1
ATOM 773 O O . ARG A 1 96 ? -20.732 -2.942 27.983 1.00 95.88 96 ARG A O 1
ATOM 780 N N . LEU A 1 97 ? -20.266 -1.628 26.215 1.00 93.75 97 LEU A N 1
ATOM 781 C CA . LEU A 1 97 ? -20.655 -0.377 26.859 1.00 93.75 97 LEU A CA 1
ATOM 782 C C . LEU A 1 97 ? -22.171 -0.345 27.084 1.00 93.75 97 LEU A C 1
ATOM 784 O O . LEU A 1 97 ? -22.607 -0.078 28.200 1.00 93.75 97 LEU A O 1
ATOM 788 N N . GLU A 1 98 ? -22.958 -0.722 26.074 1.00 92.94 98 GLU A N 1
ATOM 789 C CA . GLU A 1 98 ? -24.417 -0.806 26.186 1.00 92.94 98 GLU A CA 1
ATOM 790 C C . GLU A 1 98 ? -24.852 -1.808 27.271 1.00 92.94 98 GLU A C 1
ATOM 792 O O . GLU A 1 98 ? -25.754 -1.533 28.066 1.00 92.94 98 GLU A O 1
ATOM 797 N N . ASP A 1 99 ? -24.182 -2.959 27.359 1.00 92.19 99 ASP A N 1
ATOM 798 C CA . ASP A 1 99 ? -24.429 -3.951 28.409 1.00 92.19 99 ASP A CA 1
ATOM 799 C C . ASP A 1 99 ? -24.112 -3.420 29.814 1.00 92.19 99 ASP A C 1
ATOM 801 O O . ASP A 1 99 ? -24.830 -3.721 30.775 1.00 92.19 99 ASP A O 1
ATOM 805 N N . ILE A 1 100 ? -23.035 -2.642 29.957 1.00 86.19 100 ILE A N 1
ATOM 806 C CA . ILE A 1 100 ? -22.687 -1.985 31.221 1.00 86.19 100 ILE A CA 1
ATOM 807 C C . ILE A 1 100 ? -23.745 -0.943 31.579 1.00 86.19 100 ILE A C 1
ATOM 809 O O . ILE A 1 100 ? -24.198 -0.929 32.723 1.00 86.19 100 ILE A O 1
ATOM 813 N N . ASP A 1 101 ? -24.183 -0.127 30.625 1.00 84.00 101 ASP A N 1
ATOM 814 C CA . ASP A 1 101 ? -25.204 0.894 30.855 1.00 84.00 101 ASP A CA 1
ATOM 815 C C . ASP A 1 101 ? -26.542 0.275 31.270 1.00 84.00 101 ASP A C 1
ATOM 817 O O . ASP A 1 101 ? -27.156 0.722 32.242 1.00 84.00 101 ASP A O 1
ATOM 821 N N . LYS A 1 102 ? -26.953 -0.827 30.629 1.00 80.81 102 LYS A N 1
ATOM 822 C CA . LYS A 1 102 ? -28.139 -1.600 31.035 1.00 80.81 102 LYS A CA 1
ATOM 823 C C . LYS A 1 102 ? -28.010 -2.145 32.454 1.00 80.81 102 LYS A C 1
ATOM 825 O O . LYS A 1 102 ? -28.948 -2.033 33.245 1.00 80.81 102 LYS A O 1
ATOM 830 N N . LYS A 1 103 ? -26.857 -2.728 32.800 1.00 78.94 103 LYS A N 1
ATOM 831 C CA . LYS A 1 103 ? -26.607 -3.230 34.161 1.00 78.94 103 LYS A CA 1
ATOM 832 C C . LYS A 1 103 ? -26.645 -2.099 35.179 1.00 78.94 103 LYS A C 1
ATOM 834 O O . LYS A 1 103 ? -27.340 -2.230 36.183 1.00 78.94 103 LYS A O 1
ATOM 839 N N . ASN A 1 104 ? -25.986 -0.981 34.891 1.00 74.12 104 ASN A N 1
ATOM 840 C CA . ASN A 1 104 ? -26.001 0.200 35.745 1.00 74.12 104 ASN A CA 1
ATOM 841 C C . ASN A 1 104 ? -27.434 0.690 35.978 1.00 74.12 104 ASN A C 1
ATOM 843 O O . ASN A 1 104 ? -27.821 0.841 37.135 1.00 74.12 104 ASN A O 1
ATOM 847 N N . ALA A 1 105 ? -28.239 0.822 34.918 1.00 74.12 105 ALA A N 1
ATOM 848 C CA . ALA A 1 105 ? -29.648 1.206 35.011 1.00 74.12 105 ALA A CA 1
ATOM 849 C C . ALA A 1 105 ? -30.488 0.222 35.849 1.00 74.12 105 ALA A C 1
ATOM 851 O O . ALA A 1 105 ? -31.395 0.632 36.564 1.00 74.12 105 ALA A O 1
ATOM 852 N N . SER A 1 106 ? -30.180 -1.078 35.807 1.00 72.44 106 SER A N 1
ATOM 853 C CA . SER A 1 106 ? -30.883 -2.087 36.618 1.00 72.44 106 SER A CA 1
ATOM 854 C C . SER A 1 106 ? -30.462 -2.119 38.093 1.00 72.44 106 SER A C 1
ATOM 856 O O . SER A 1 106 ? -31.183 -2.659 38.927 1.00 72.44 106 SER A O 1
ATOM 858 N N . THR A 1 107 ? -29.288 -1.572 38.418 1.00 68.06 107 THR A N 1
ATOM 859 C CA . THR A 1 107 ? -28.733 -1.563 39.784 1.00 68.06 107 THR A CA 1
ATOM 860 C C . THR A 1 107 ? -28.831 -0.207 40.476 1.00 68.06 107 THR A C 1
ATOM 862 O O . THR A 1 107 ? -28.528 -0.111 41.666 1.00 68.06 107 THR A O 1
ATOM 865 N N . CYS A 1 108 ? -29.242 0.842 39.760 1.00 65.81 108 CYS A N 1
ATOM 866 C CA . CYS A 1 108 ? -29.514 2.137 40.361 1.00 65.81 108 CYS A CA 1
ATOM 867 C C . CYS A 1 108 ? -30.935 2.159 40.934 1.00 65.81 108 CYS A C 1
ATOM 869 O O . CYS A 1 108 ? -31.906 1.881 40.236 1.00 65.81 108 CYS A O 1
ATOM 871 N N . TYR A 1 109 ? -31.041 2.517 42.209 1.00 70.62 109 TYR A N 1
ATOM 872 C CA . TYR A 1 109 ? -32.313 2.830 42.849 1.00 70.62 109 TYR A CA 1
ATOM 873 C C . TYR A 1 109 ? -32.511 4.338 42.801 1.00 70.62 109 TYR A C 1
ATOM 875 O O . TYR A 1 109 ? -31.584 5.099 43.097 1.00 70.62 109 TYR A O 1
ATOM 883 N N . THR A 1 110 ? -33.706 4.778 42.426 1.00 72.12 110 THR A N 1
ATOM 884 C CA . THR A 1 110 ? -34.055 6.197 42.499 1.00 72.12 110 THR A CA 1
ATOM 885 C C . THR A 1 110 ? -34.337 6.602 43.946 1.00 72.12 110 THR A C 1
ATOM 887 O O . THR A 1 110 ? -34.618 5.767 44.810 1.00 72.12 110 THR A O 1
ATOM 890 N N . THR A 1 111 ? -34.294 7.905 44.227 1.00 74.00 111 THR A N 1
ATOM 891 C CA . THR A 1 111 ? -34.716 8.447 45.528 1.00 74.00 111 THR A CA 1
ATOM 892 C C . THR A 1 111 ? -36.146 8.027 45.878 1.00 74.00 111 THR A C 1
ATOM 894 O O . THR A 1 111 ? -36.435 7.770 47.048 1.00 74.00 111 THR A O 1
ATOM 897 N N . ASP A 1 112 ? -37.019 7.898 44.878 1.00 76.06 112 ASP A N 1
ATOM 898 C CA . ASP A 1 112 ? -38.406 7.468 45.057 1.00 76.06 112 ASP A CA 1
ATOM 899 C C . ASP A 1 112 ? -38.493 5.983 45.433 1.00 76.06 112 ASP A C 1
ATOM 901 O O . ASP A 1 112 ? -39.229 5.634 46.357 1.00 76.06 112 ASP A O 1
ATOM 905 N N . ASP A 1 113 ? -37.689 5.118 44.800 1.00 77.88 113 ASP A N 1
ATOM 906 C CA . ASP A 1 113 ? -37.609 3.689 45.143 1.00 77.88 113 ASP A CA 1
ATOM 907 C C . ASP A 1 113 ? -37.152 3.490 46.593 1.00 77.88 113 ASP A C 1
ATOM 909 O O . ASP A 1 113 ? -37.756 2.725 47.350 1.00 77.88 113 ASP A O 1
ATOM 913 N N . ILE A 1 114 ? -36.111 4.225 47.001 1.00 79.94 114 ILE A N 1
ATOM 914 C CA . ILE A 1 114 ? -35.568 4.181 48.365 1.00 79.94 114 ILE A CA 1
ATOM 915 C C . ILE A 1 114 ? -36.607 4.702 49.365 1.00 79.94 114 ILE A C 1
ATOM 917 O O . ILE A 1 114 ? -36.863 4.061 50.385 1.00 79.94 114 ILE A O 1
ATOM 921 N N . SER A 1 115 ? -37.248 5.833 49.064 1.00 79.88 115 SER A N 1
ATOM 922 C CA . SER A 1 115 ? -38.266 6.435 49.934 1.00 79.88 115 SER A CA 1
ATOM 923 C C . SER A 1 115 ? -39.487 5.526 50.088 1.00 79.88 115 SER A C 1
ATOM 925 O O . SER A 1 115 ? -39.981 5.328 51.197 1.00 79.88 115 SER A O 1
ATOM 927 N N . SER A 1 116 ? -39.955 4.922 48.994 1.00 83.00 116 SER A N 1
ATOM 928 C CA . SER A 1 116 ? -41.057 3.957 48.991 1.00 83.00 116 SER A CA 1
ATOM 929 C C . SER A 1 116 ? -40.734 2.730 49.848 1.00 83.00 116 SER A C 1
ATOM 931 O O . SER A 1 116 ? -41.533 2.337 50.702 1.00 83.00 116 SER A O 1
ATOM 933 N N . PHE A 1 117 ? -39.531 2.167 49.692 1.00 86.19 117 PHE A N 1
ATOM 934 C CA . PHE A 1 117 ? -39.072 1.028 50.485 1.00 86.19 117 PHE A CA 1
ATOM 935 C C . PHE A 1 117 ? -39.001 1.345 51.987 1.00 86.19 117 PHE A C 1
ATOM 937 O O . PHE A 1 117 ? -39.508 0.571 52.806 1.00 86.19 117 PHE A O 1
ATOM 944 N N . LEU A 1 118 ? -38.417 2.488 52.364 1.00 84.38 118 LEU A N 1
ATOM 945 C CA . LEU A 1 118 ? -38.312 2.905 53.766 1.00 84.38 118 LEU A CA 1
ATOM 946 C C . LEU A 1 118 ? -39.691 3.165 54.383 1.00 84.38 118 LEU A C 1
ATOM 948 O O . LEU A 1 118 ? -39.982 2.645 55.459 1.00 84.38 118 LEU A O 1
ATOM 952 N N . ASN A 1 119 ? -40.571 3.880 53.677 1.00 84.69 119 ASN A N 1
ATOM 953 C CA . ASN A 1 119 ? -41.936 4.143 54.138 1.00 84.69 119 ASN A CA 1
ATOM 954 C C . ASN A 1 119 ? -42.728 2.849 54.335 1.00 84.69 119 ASN A C 1
ATOM 956 O O . ASN A 1 119 ? -43.393 2.675 55.356 1.00 84.69 119 ASN A O 1
ATOM 960 N N . LYS A 1 120 ? -42.627 1.907 53.390 1.00 87.75 120 LYS A N 1
ATOM 961 C CA . LYS A 1 120 ? -43.249 0.587 53.521 1.00 87.75 120 LYS A CA 1
ATOM 962 C C . LYS A 1 120 ? -42.721 -0.157 54.748 1.00 87.75 120 LYS A C 1
ATOM 964 O O . LYS A 1 120 ? -43.512 -0.691 55.513 1.00 87.75 120 LYS A O 1
ATOM 969 N N . THR A 1 121 ? -41.408 -0.148 54.966 1.00 84.19 121 THR A N 1
ATOM 970 C CA . THR A 1 121 ? -40.775 -0.827 56.108 1.00 84.19 121 THR A CA 1
ATOM 971 C C . THR A 1 121 ? -41.234 -0.243 57.448 1.00 84.19 121 THR A C 1
ATOM 973 O O . THR A 1 121 ? -41.547 -0.993 58.372 1.00 84.19 121 THR A O 1
ATOM 976 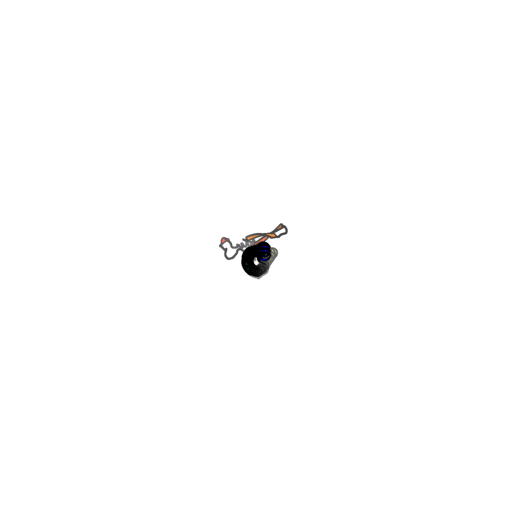N N . ILE A 1 122 ? -41.335 1.087 57.549 1.00 83.38 122 ILE A N 1
ATOM 977 C CA . ILE A 1 122 ? -41.853 1.776 58.742 1.00 83.38 122 ILE A CA 1
ATOM 978 C C . ILE A 1 122 ? -43.323 1.410 58.982 1.00 83.38 122 ILE A C 1
ATOM 980 O O . ILE A 1 122 ? -43.708 1.107 60.112 1.00 83.38 122 ILE A O 1
ATOM 984 N N . ASN A 1 123 ? -44.142 1.393 57.928 1.00 85.12 123 ASN A N 1
ATOM 985 C CA . ASN A 1 123 ? -45.557 1.039 58.027 1.00 85.12 123 ASN A CA 1
ATOM 986 C C . ASN A 1 123 ? -45.759 -0.424 58.444 1.00 85.12 123 ASN A C 1
ATOM 988 O O . ASN A 1 123 ? -46.562 -0.689 59.335 1.00 85.12 123 ASN A O 1
ATOM 992 N N . ASP A 1 124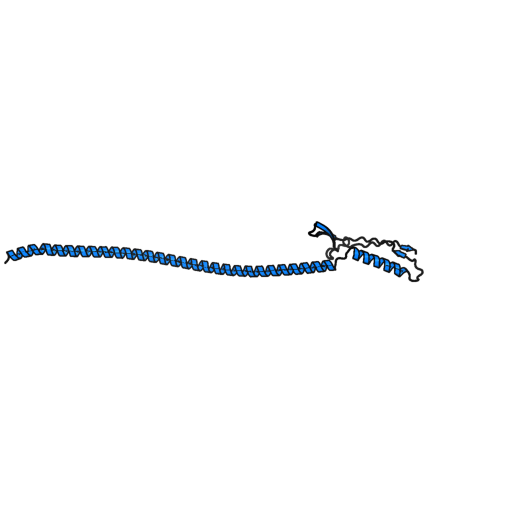 ? -45.002 -1.355 57.856 1.00 85.31 124 ASP A N 1
ATOM 993 C CA . ASP A 1 124 ? -45.042 -2.781 58.197 1.00 85.31 124 ASP A CA 1
ATOM 994 C C . ASP A 1 124 ? -44.623 -3.007 59.667 1.00 85.31 124 ASP A C 1
ATOM 996 O O . ASP A 1 124 ? -45.224 -3.823 60.369 1.00 85.31 124 ASP A O 1
ATOM 1000 N N . PHE A 1 125 ? -43.633 -2.256 60.172 1.00 82.25 125 PHE A N 1
ATOM 1001 C CA . PHE A 1 125 ? -43.263 -2.279 61.591 1.00 82.25 125 PHE A CA 1
ATOM 1002 C C . PHE A 1 125 ? -44.395 -1.748 62.474 1.00 82.25 125 PHE A C 1
ATOM 1004 O O . PHE A 1 125 ? -44.827 -2.432 63.400 1.00 82.25 125 PHE A O 1
ATOM 1011 N N . ASN A 1 126 ? -44.909 -0.554 62.169 1.00 79.00 126 ASN A N 1
ATOM 1012 C CA . ASN A 1 126 ? -45.950 0.087 62.967 1.00 79.00 126 ASN A CA 1
ATOM 1013 C C . ASN A 1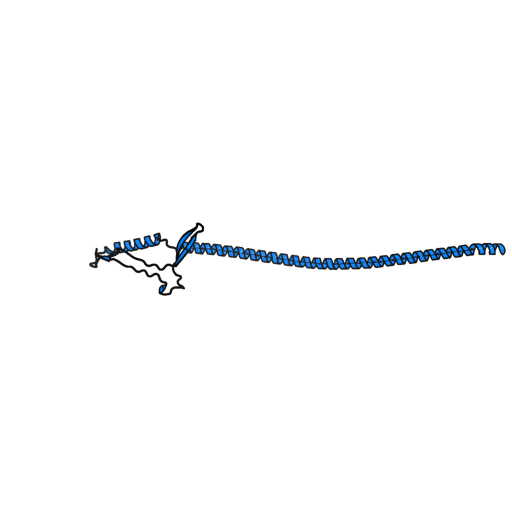 126 ? -47.245 -0.749 62.997 1.00 79.00 126 ASN A C 1
ATOM 1015 O O . ASN A 1 126 ? -47.886 -0.822 64.045 1.00 79.00 126 ASN A O 1
ATOM 1019 N N . ALA A 1 127 ? -47.589 -1.440 61.904 1.00 79.88 127 ALA A N 1
ATOM 1020 C CA . ALA A 1 127 ? -48.741 -2.342 61.827 1.00 79.88 127 ALA A CA 1
ATOM 1021 C C . ALA A 1 127 ? -48.557 -3.641 62.637 1.00 79.88 127 ALA A C 1
ATOM 1023 O O . ALA A 1 127 ? -49.516 -4.157 63.204 1.00 79.88 127 ALA A O 1
ATOM 1024 N N . ASN A 1 128 ? -47.331 -4.167 62.741 1.00 71.62 128 ASN A N 1
ATOM 1025 C CA . ASN A 1 128 ? -47.045 -5.385 63.512 1.00 71.62 128 ASN A CA 1
ATOM 1026 C C . ASN A 1 128 ? -47.040 -5.177 65.039 1.00 71.62 128 ASN A C 1
ATOM 1028 O O . ASN A 1 128 ? -47.016 -6.153 65.784 1.00 71.62 128 ASN A O 1
ATOM 1032 N N . THR A 1 129 ? -47.094 -3.935 65.532 1.00 61.22 129 THR A N 1
ATOM 1033 C CA . THR A 1 129 ? -47.162 -3.643 66.981 1.00 61.22 129 THR A CA 1
ATOM 1034 C C . THR A 1 129 ? -48.553 -3.808 67.606 1.00 61.22 129 THR A C 1
ATOM 1036 O O . THR A 1 129 ? -48.725 -3.583 68.806 1.00 61.22 129 THR A O 1
ATOM 1039 N N . ASP A 1 130 ? -49.548 -4.236 66.826 1.00 58.91 130 ASP A N 1
ATOM 1040 C CA . ASP A 1 130 ? -50.921 -4.461 67.290 1.00 58.91 130 ASP A CA 1
ATOM 1041 C C . ASP A 1 130 ? -51.175 -5.888 67.840 1.00 58.91 130 ASP A C 1
ATOM 1043 O O . ASP A 1 130 ? -52.312 -6.221 68.171 1.00 58.91 130 ASP A O 1
ATOM 1047 N N . SER A 1 131 ? -50.149 -6.738 68.001 1.00 58.38 131 SER A N 1
ATOM 1048 C CA . SER A 1 131 ? -50.293 -8.062 68.638 1.00 58.38 131 SER A CA 1
ATOM 1049 C C . SER A 1 131 ? -50.303 -7.984 70.177 1.00 58.38 131 SER A C 1
ATOM 1051 O O . SER A 1 131 ? -49.377 -7.428 70.769 1.00 58.38 131 SER A O 1
ATOM 1053 N N . ASP A 1 132 ? -51.324 -8.578 70.809 1.00 59.28 132 ASP A N 1
ATOM 1054 C CA . ASP A 1 132 ? -51.584 -8.655 72.263 1.00 59.28 132 ASP A CA 1
ATOM 1055 C C . ASP A 1 132 ? -50.408 -9.227 73.083 1.00 59.28 132 ASP A C 1
ATOM 1057 O O . ASP A 1 132 ? -50.349 -10.413 73.408 1.00 59.28 132 ASP A O 1
ATOM 1061 N N . SER A 1 133 ? -49.462 -8.374 73.466 1.00 61.94 133 SER A N 1
ATOM 1062 C CA . SER A 1 133 ? -48.495 -8.682 74.520 1.00 61.94 133 SER A CA 1
ATOM 1063 C C . SER A 1 133 ? -48.336 -7.477 75.443 1.00 61.94 133 SER A C 1
ATOM 1065 O O . SER A 1 133 ? -48.339 -6.339 74.977 1.00 61.94 133 SER A O 1
ATOM 1067 N N . ASP A 1 134 ? -48.196 -7.732 76.748 1.00 59.41 134 ASP A N 1
ATOM 1068 C CA . ASP A 1 134 ? -48.032 -6.756 77.848 1.00 59.41 134 ASP A CA 1
ATOM 1069 C C . ASP A 1 134 ? -46.709 -5.947 77.787 1.00 59.41 134 ASP A C 1
ATOM 1071 O O . ASP A 1 134 ? -46.222 -5.409 78.782 1.00 59.41 134 ASP A O 1
ATOM 1075 N N . VAL A 1 135 ? -46.085 -5.868 76.612 1.00 62.03 135 VAL A N 1
ATOM 1076 C CA . VAL A 1 135 ? -44.846 -5.132 76.361 1.00 62.03 135 VAL A CA 1
ATOM 1077 C C . VAL A 1 135 ? -45.197 -3.738 75.840 1.00 62.03 135 VAL A C 1
ATOM 1079 O O . VAL A 1 135 ? -46.130 -3.573 75.054 1.00 62.03 135 VAL A O 1
ATOM 1082 N N . ALA A 1 136 ? -44.455 -2.719 76.284 1.00 59.44 136 ALA A N 1
ATOM 1083 C CA . ALA A 1 136 ? -44.642 -1.337 75.847 1.00 59.44 136 ALA A CA 1
ATOM 1084 C C . ALA A 1 136 ? -44.704 -1.238 74.310 1.00 59.44 136 ALA A C 1
ATOM 1086 O O . ALA A 1 136 ? -43.812 -1.715 73.606 1.00 59.44 136 ALA A O 1
ATOM 1087 N N . LYS A 1 137 ? -45.782 -0.629 73.801 1.00 65.88 137 LYS A N 1
ATOM 1088 C CA . LYS A 1 137 ? -46.042 -0.467 72.367 1.00 65.88 137 LYS A CA 1
ATOM 1089 C C . LYS A 1 137 ? -45.294 0.748 71.852 1.00 65.88 137 LYS A C 1
ATOM 1091 O O . LYS A 1 137 ? -45.457 1.837 72.389 1.00 65.88 137 LYS A O 1
ATOM 1096 N N . TYR A 1 138 ? -44.517 0.561 70.798 1.00 66.50 138 TYR A N 1
ATOM 1097 C CA . TYR A 1 138 ? -43.637 1.586 70.259 1.00 66.50 138 TYR A CA 1
ATOM 1098 C C . TYR A 1 138 ? -43.978 1.879 68.804 1.00 66.50 138 TYR A C 1
ATOM 1100 O O . TYR A 1 138 ? -44.033 0.965 67.990 1.00 66.50 138 TYR A O 1
ATOM 1108 N N . VAL A 1 139 ? -44.162 3.154 68.467 1.00 68.31 139 VAL A N 1
ATOM 1109 C CA . VAL A 1 139 ? -44.328 3.608 67.077 1.00 68.31 139 VAL A CA 1
ATOM 1110 C C . VAL A 1 139 ? -43.043 4.292 66.626 1.00 68.31 139 VAL A C 1
ATOM 1112 O O . VAL A 1 139 ? -42.509 5.127 67.355 1.00 68.31 139 VAL A O 1
ATOM 1115 N N . ILE A 1 140 ? -42.550 3.959 65.432 1.00 67.81 140 ILE A N 1
ATOM 1116 C CA . ILE A 1 140 ? -41.435 4.684 64.812 1.00 67.81 140 ILE A CA 1
ATOM 1117 C C . ILE A 1 140 ? -41.984 6.012 64.285 1.00 67.81 140 ILE A C 1
ATOM 1119 O O . ILE A 1 140 ? -42.722 6.025 63.301 1.00 67.81 140 ILE A O 1
ATOM 1123 N N . ASN A 1 141 ? -41.634 7.118 64.949 1.00 67.25 141 ASN A N 1
ATOM 1124 C CA . ASN A 1 141 ? -42.038 8.466 64.533 1.00 67.25 141 ASN A CA 1
ATOM 1125 C C . ASN A 1 141 ? -41.081 9.085 63.497 1.00 67.25 141 ASN A C 1
ATOM 1127 O O . ASN A 1 141 ? -41.501 9.814 62.604 1.00 67.25 141 ASN A O 1
ATOM 1131 N N . SER A 1 142 ? -39.785 8.786 63.608 1.00 67.12 142 SER A N 1
ATOM 1132 C CA . SER A 1 142 ? -38.746 9.283 62.704 1.00 67.12 142 SER A CA 1
ATOM 1133 C C . SER A 1 142 ? -37.631 8.252 62.549 1.00 67.12 142 SER A C 1
ATOM 1135 O O . SER A 1 142 ? -37.347 7.500 63.481 1.00 67.12 142 SER A O 1
ATOM 1137 N N . MET A 1 143 ? -36.993 8.233 61.379 1.00 68.75 143 MET A N 1
ATOM 1138 C CA . MET A 1 143 ? -35.814 7.422 61.088 1.00 68.75 143 MET A CA 1
ATOM 1139 C C . MET A 1 143 ? -34.837 8.263 60.267 1.00 68.75 143 MET A C 1
ATOM 1141 O O . MET A 1 143 ? -35.140 8.629 59.135 1.00 68.75 143 MET A O 1
ATOM 1145 N N . ASP A 1 144 ? -33.671 8.543 60.842 1.00 68.50 144 ASP A N 1
ATOM 1146 C CA . ASP A 1 144 ? -32.564 9.188 60.138 1.00 68.50 144 ASP A CA 1
ATOM 1147 C C . ASP A 1 144 ? -31.661 8.116 59.516 1.00 68.50 144 ASP A C 1
ATOM 1149 O O . ASP A 1 144 ? -31.428 7.062 60.112 1.00 68.50 144 ASP A O 1
ATOM 1153 N N . VAL A 1 145 ? -31.166 8.356 58.302 1.00 68.06 145 VAL A N 1
ATOM 1154 C CA . VAL A 1 145 ? -30.273 7.427 57.598 1.00 68.06 145 VAL A CA 1
ATOM 1155 C C . VAL A 1 145 ? -29.068 8.196 57.066 1.00 68.06 145 VAL A C 1
ATOM 1157 O O . VAL A 1 145 ? -29.188 8.970 56.121 1.00 68.06 145 VAL A O 1
ATOM 1160 N N . ASP A 1 146 ? -27.896 7.932 57.643 1.00 65.62 146 ASP A N 1
ATOM 1161 C CA . ASP A 1 146 ? -26.621 8.467 57.163 1.00 65.62 146 ASP A CA 1
ATOM 1162 C C . ASP A 1 146 ? -26.015 7.533 56.102 1.00 65.62 146 ASP A C 1
ATOM 1164 O O . ASP A 1 146 ? -25.467 6.468 56.398 1.00 65.62 146 ASP A O 1
ATOM 1168 N N . LEU A 1 147 ? -26.109 7.931 54.833 1.00 67.25 147 LEU A N 1
ATOM 1169 C CA . LEU A 1 147 ? -25.532 7.193 53.707 1.00 67.25 147 LEU A CA 1
ATOM 1170 C C . LEU A 1 147 ? -24.187 7.803 53.303 1.00 67.25 147 LEU A C 1
ATOM 1172 O O . LEU A 1 147 ? -24.102 8.973 52.933 1.00 67.25 147 LEU A O 1
ATOM 1176 N N . LYS A 1 148 ? -23.129 6.986 53.305 1.00 65.81 148 LYS A N 1
ATOM 1177 C CA . LYS A 1 148 ? -21.838 7.336 52.702 1.00 65.81 148 LYS A CA 1
ATOM 1178 C C . LYS A 1 148 ? -21.831 6.843 51.259 1.00 65.81 148 LYS A C 1
ATOM 1180 O O . LYS A 1 148 ? -21.544 5.677 50.990 1.00 65.81 148 LYS A O 1
ATOM 1185 N N . VAL A 1 149 ? -22.166 7.739 50.339 1.00 67.31 149 VAL A N 1
ATOM 1186 C CA . VAL A 1 149 ? -22.228 7.471 48.896 1.00 67.31 149 VAL A CA 1
ATOM 1187 C C . VAL A 1 149 ? -21.152 8.256 48.159 1.00 67.31 149 VAL A C 1
ATOM 1189 O O . VAL A 1 149 ? -20.810 9.374 48.545 1.00 67.31 149 VAL A O 1
ATOM 1192 N N . ARG A 1 150 ? -20.611 7.677 47.083 1.00 63.28 150 ARG A N 1
ATOM 1193 C CA . ARG A 1 150 ? -19.740 8.421 46.170 1.00 63.28 150 ARG A CA 1
ATOM 1194 C C . ARG A 1 150 ? -20.635 9.199 45.211 1.00 63.28 150 ARG A C 1
ATOM 1196 O O . ARG A 1 150 ? -21.474 8.597 44.544 1.00 63.28 150 ARG A O 1
ATOM 1203 N N . VAL A 1 151 ? -20.466 10.516 45.173 1.00 60.56 151 VAL A N 1
ATOM 1204 C CA . VAL A 1 151 ? -21.200 11.393 44.260 1.00 60.56 151 VAL A CA 1
ATOM 1205 C C . VAL A 1 151 ? -20.348 11.583 43.015 1.00 60.56 151 VAL A C 1
ATOM 1207 O O . VAL A 1 151 ? -19.240 12.112 43.104 1.00 60.56 151 VAL A O 1
ATOM 1210 N N . LEU A 1 152 ? -20.844 11.118 41.872 1.00 64.62 152 LEU A N 1
ATOM 1211 C CA . LEU A 1 152 ? -20.305 11.495 40.572 1.00 64.62 152 LEU A CA 1
ATOM 1212 C C . LEU A 1 152 ? -21.225 12.537 39.952 1.00 64.62 152 LEU A C 1
ATOM 1214 O O . LEU A 1 152 ? -22.447 12.379 39.947 1.00 64.62 152 LEU A O 1
ATOM 1218 N N . GLU A 1 153 ? -20.620 13.602 39.449 1.00 58.94 153 GLU A N 1
ATOM 1219 C CA . GLU A 1 153 ? -21.298 14.580 38.615 1.00 58.94 153 GLU A CA 1
ATOM 1220 C C . GLU A 1 153 ? -21.336 14.012 37.197 1.00 58.94 153 GLU A C 1
ATOM 1222 O O . GLU A 1 153 ? -20.287 13.797 36.586 1.00 58.94 153 GLU A O 1
ATOM 1227 N N . ASP A 1 154 ? -22.536 13.684 36.723 1.00 61.66 154 ASP A N 1
ATOM 1228 C CA . ASP A 1 154 ? -22.748 13.290 35.340 1.00 61.66 154 ASP A CA 1
ATOM 1229 C C . ASP A 1 154 ? -23.293 14.495 34.576 1.00 61.66 154 ASP A C 1
ATOM 1231 O O . ASP A 1 154 ? -24.325 15.082 34.924 1.00 61.66 154 ASP A O 1
ATOM 1235 N N . CYS A 1 155 ? -22.538 14.907 33.565 1.00 50.31 155 CYS A N 1
ATOM 1236 C CA . CYS A 1 155 ? -22.928 15.982 32.676 1.00 50.31 155 CYS A CA 1
ATOM 1237 C C . CYS A 1 155 ? -23.618 15.343 31.479 1.00 50.31 155 CYS A C 1
ATOM 1239 O O . CYS A 1 155 ? -22.961 14.968 30.506 1.00 50.31 155 CYS A O 1
ATOM 1241 N N . ASP A 1 156 ? -24.945 15.243 31.537 1.00 55.03 156 ASP A N 1
ATOM 1242 C CA . ASP A 1 156 ? -25.713 14.950 30.334 1.00 55.03 156 ASP A CA 1
ATOM 1243 C C . ASP A 1 156 ? -25.436 16.056 29.301 1.00 55.03 156 ASP A C 1
ATOM 1245 O O . ASP A 1 156 ? -25.292 17.233 29.650 1.00 55.03 156 ASP A O 1
ATOM 1249 N N . GLY A 1 157 ? -25.372 15.695 28.015 1.00 54.16 157 GLY A N 1
ATOM 1250 C CA . GLY A 1 157 ? -25.039 16.608 26.906 1.00 54.16 157 GLY A CA 1
ATOM 1251 C C . GLY A 1 157 ? -25.950 17.841 26.757 1.00 54.16 157 GLY A C 1
ATOM 1252 O O . GLY A 1 157 ? -25.683 18.690 25.913 1.00 54.16 157 GLY A O 1
ATOM 1253 N N . ASP A 1 158 ? -26.987 17.951 27.589 1.00 57.34 158 ASP A N 1
ATOM 1254 C CA . ASP A 1 158 ? -27.949 19.054 27.683 1.00 57.34 158 ASP A CA 1
ATOM 1255 C C . ASP A 1 158 ? -27.586 20.092 28.776 1.00 57.34 158 ASP A C 1
ATOM 1257 O O . ASP A 1 158 ? -28.358 21.002 29.075 1.00 57.34 158 ASP A O 1
ATOM 1261 N N . GLY A 1 159 ? -26.413 19.964 29.415 1.00 55.78 159 GLY A N 1
ATOM 1262 C CA . GLY A 1 159 ? -25.901 20.924 30.407 1.00 55.78 159 GLY A CA 1
ATOM 1263 C C . GLY A 1 159 ? -26.573 20.851 31.784 1.00 55.78 159 GLY A C 1
ATOM 1264 O O . GLY A 1 159 ? -26.348 21.714 32.634 1.00 55.78 159 GLY A O 1
ATOM 1265 N N . LYS A 1 160 ? -27.395 19.825 32.019 1.00 50.53 160 LYS A N 1
ATOM 1266 C CA . LYS A 1 160 ? -28.037 19.555 33.305 1.00 50.53 160 LYS A CA 1
ATOM 1267 C C . LYS A 1 160 ? -27.153 18.601 34.106 1.00 50.53 160 LYS A C 1
ATOM 1269 O O . LYS A 1 160 ? -26.977 17.452 33.717 1.00 50.53 160 LYS A O 1
ATOM 1274 N N . THR A 1 161 ? -26.602 19.074 35.218 1.00 53.56 161 THR A N 1
ATOM 1275 C CA . THR A 1 161 ? -25.814 18.241 36.130 1.00 53.56 161 THR A CA 1
ATOM 1276 C C . THR A 1 161 ? -26.744 17.321 36.908 1.00 53.56 161 THR A C 1
ATOM 1278 O O . THR A 1 161 ? -27.598 17.770 37.679 1.00 53.56 161 THR A O 1
ATOM 1281 N N . THR A 1 162 ? -26.613 16.016 36.680 1.00 56.56 162 THR A N 1
ATOM 1282 C CA . THR A 1 162 ? -27.286 15.001 37.488 1.00 56.56 162 THR A CA 1
ATOM 1283 C C . THR A 1 162 ? -26.258 14.332 38.393 1.00 56.56 162 THR A C 1
ATOM 1285 O O . THR A 1 162 ? -25.158 13.972 37.980 1.00 56.56 162 THR A O 1
ATOM 1288 N N . PHE A 1 163 ? -26.587 14.212 39.679 1.00 58.88 163 PHE A N 1
ATOM 1289 C CA . PHE A 1 163 ? -25.716 13.554 40.647 1.00 58.88 163 PHE A CA 1
ATOM 1290 C C . PHE A 1 163 ? -26.053 12.068 40.689 1.00 58.88 163 PHE A C 1
ATOM 1292 O O . PHE A 1 163 ? -27.157 11.686 41.082 1.00 58.88 163 PHE A O 1
ATOM 1299 N N . LYS A 1 164 ? -25.100 11.224 40.291 1.00 62.69 164 LYS A N 1
ATOM 1300 C CA . LYS A 1 164 ? -25.219 9.771 40.416 1.00 62.69 164 LYS A CA 1
ATOM 1301 C C . LYS A 1 164 ? -24.575 9.329 41.724 1.00 62.69 164 LYS A C 1
ATOM 1303 O O . LYS A 1 164 ? -23.388 9.559 41.962 1.00 62.69 164 LYS A O 1
ATOM 1308 N N . PHE A 1 165 ? -25.370 8.682 42.569 1.00 66.75 165 PHE A N 1
ATOM 1309 C CA . PHE A 1 165 ? -24.905 8.082 43.813 1.00 66.75 165 PHE A CA 1
ATOM 1310 C C . PHE A 1 165 ? -24.466 6.643 43.541 1.00 66.75 165 PHE A C 1
ATOM 1312 O O . PHE A 1 165 ? -25.278 5.802 43.163 1.00 66.75 165 PHE A O 1
ATOM 1319 N N . LEU A 1 166 ? -23.178 6.356 43.721 1.00 59.16 166 LEU A N 1
ATOM 1320 C CA . LEU A 1 166 ? -22.625 5.013 43.559 1.00 59.16 166 LEU A CA 1
ATOM 1321 C C . LEU A 1 166 ? -22.268 4.397 44.910 1.00 59.16 166 LEU A C 1
ATOM 1323 O O . LEU A 1 166 ? -21.697 5.054 45.789 1.00 59.16 166 LEU A O 1
ATOM 1327 N N . ALA A 1 167 ? -22.548 3.100 45.037 1.00 59.72 167 ALA A N 1
ATOM 1328 C CA . ALA A 1 167 ? -22.058 2.300 46.147 1.00 59.72 167 ALA A CA 1
ATOM 1329 C C . ALA A 1 167 ? -20.516 2.177 46.083 1.00 59.72 167 ALA A C 1
ATOM 1331 O O . ALA A 1 167 ? -19.955 2.021 44.992 1.00 59.72 167 ALA A O 1
ATOM 1332 N N . PRO A 1 168 ? -19.807 2.228 47.225 1.00 59.50 168 PRO A N 1
ATOM 1333 C CA . PRO A 1 168 ? -18.372 1.961 47.279 1.00 59.50 168 PRO A CA 1
ATOM 1334 C C . PRO A 1 168 ? -18.044 0.560 46.739 1.00 59.50 168 PRO A C 1
ATOM 1336 O O . PRO A 1 168 ? -18.736 -0.411 47.045 1.00 59.50 168 PRO A O 1
ATOM 1339 N N . ARG A 1 169 ? -16.977 0.433 45.940 1.00 55.72 169 ARG A N 1
ATOM 1340 C CA . ARG A 1 169 ? -16.523 -0.870 45.428 1.00 55.72 169 ARG A CA 1
ATOM 1341 C C . ARG A 1 169 ? -15.994 -1.728 46.582 1.00 55.72 169 ARG A C 1
ATOM 1343 O O . ARG A 1 169 ? -15.208 -1.246 47.390 1.00 55.72 169 ARG A O 1
ATOM 1350 N N . ILE A 1 170 ? -16.369 -3.010 46.611 1.00 55.53 170 ILE A N 1
ATOM 1351 C CA . ILE A 1 170 ? -15.997 -3.981 47.665 1.00 55.53 170 ILE A CA 1
ATOM 1352 C C . ILE A 1 170 ? -14.468 -4.111 47.828 1.00 55.53 170 ILE A C 1
ATOM 1354 O O . ILE A 1 170 ? -13.976 -4.400 48.908 1.00 55.53 170 ILE A O 1
ATOM 1358 N N . SER A 1 171 ? -13.688 -3.845 46.777 1.00 57.41 171 SER A N 1
ATOM 1359 C CA . SER A 1 171 ? -12.219 -3.859 46.820 1.00 57.41 171 SER A CA 1
ATOM 1360 C C . SER A 1 171 ? -11.586 -2.670 47.558 1.00 57.41 171 SER A C 1
ATOM 1362 O O . SER A 1 171 ? -10.385 -2.683 47.803 1.00 57.41 171 SER A O 1
ATOM 1364 N N . GLU A 1 172 ? -12.365 -1.635 47.878 1.00 55.38 172 GLU A N 1
ATOM 1365 C CA . GLU A 1 172 ? -11.912 -0.393 48.524 1.00 55.38 172 GLU A CA 1
ATOM 1366 C C . GLU A 1 172 ? -12.472 -0.246 49.954 1.00 55.38 172 GLU A C 1
ATOM 1368 O O . GLU A 1 172 ? -12.343 0.811 50.567 1.00 55.38 172 GLU A O 1
ATOM 1373 N N . THR A 1 173 ? -13.110 -1.284 50.505 1.00 51.38 173 THR A N 1
ATOM 1374 C CA . THR A 1 173 ? -13.769 -1.220 51.816 1.00 51.38 173 THR A CA 1
ATOM 1375 C C . THR A 1 173 ? -12.755 -1.259 52.962 1.00 51.38 173 THR A C 1
ATOM 1377 O O . THR A 1 173 ? -12.448 -2.324 53.496 1.00 51.38 173 THR A O 1
ATOM 1380 N N . SER A 1 174 ? -12.249 -0.095 53.372 1.00 55.47 174 SER A N 1
ATOM 1381 C CA . SER A 1 174 ? -11.821 0.111 54.764 1.00 55.47 174 SER A CA 1
ATOM 1382 C C . SER A 1 174 ? -13.060 0.202 55.674 1.00 55.47 174 SER A C 1
ATOM 1384 O O . SER A 1 174 ? -14.143 0.538 55.191 1.00 55.47 174 SER A O 1
ATOM 1386 N N . GLU A 1 175 ? -12.937 -0.059 56.983 1.00 56.22 175 GLU A N 1
ATOM 1387 C CA . GLU A 1 175 ? -14.055 0.088 57.947 1.00 56.22 175 GLU A CA 1
ATOM 1388 C C . GLU A 1 175 ? -14.707 1.486 57.898 1.00 56.22 175 GLU A C 1
ATOM 1390 O O . GLU A 1 175 ? -15.903 1.635 58.140 1.00 56.22 175 GLU A O 1
ATOM 1395 N N . GLU A 1 176 ? -13.955 2.513 57.495 1.00 53.62 176 GLU A N 1
ATOM 1396 C CA . GLU A 1 176 ? -14.446 3.888 57.342 1.00 53.62 176 GLU A CA 1
ATOM 1397 C C . GLU A 1 176 ? -15.309 4.115 56.085 1.00 53.62 176 GLU A C 1
ATOM 1399 O O . GLU A 1 176 ? -16.029 5.118 56.010 1.00 53.62 176 GLU A O 1
ATOM 1404 N N . SER A 1 177 ? -15.273 3.188 55.121 1.00 52.00 177 SER A N 1
ATOM 1405 C CA . SER A 1 177 ? -15.907 3.302 53.797 1.00 52.00 177 SER A CA 1
ATOM 1406 C C . SER A 1 177 ? -17.316 2.701 53.718 1.00 52.00 177 SER A C 1
ATOM 1408 O O . SER A 1 177 ? -17.962 2.782 52.674 1.00 52.00 177 SER A O 1
ATOM 1410 N N . LEU A 1 178 ? -17.813 2.095 54.799 1.00 57.50 178 LEU A N 1
ATOM 1411 C CA . LEU A 1 178 ? -19.160 1.530 54.857 1.00 57.50 178 LEU A CA 1
ATOM 1412 C C . LEU A 1 178 ? -20.179 2.612 55.241 1.00 57.50 178 LEU A C 1
ATOM 1414 O O . LEU A 1 178 ? -19.956 3.396 56.167 1.00 57.50 178 LEU A O 1
ATOM 1418 N N . SER A 1 179 ? -21.311 2.655 54.531 1.00 58.16 179 SER A N 1
ATOM 1419 C CA . SER A 1 179 ? -22.469 3.452 54.953 1.00 58.16 179 SER A CA 1
ATOM 1420 C C . SER A 1 179 ? -22.942 2.961 56.319 1.00 58.16 179 SER A C 1
ATOM 1422 O O . SER A 1 179 ? -23.251 1.782 56.481 1.00 58.16 179 SER A O 1
ATOM 1424 N N . SER A 1 180 ? -22.979 3.855 57.305 1.00 56.81 180 SER A N 1
ATOM 1425 C CA . SER A 1 180 ? -23.438 3.544 58.655 1.00 56.81 180 SER A CA 1
ATOM 1426 C C . SER A 1 180 ? -24.888 3.985 58.812 1.00 56.81 180 SER A C 1
ATOM 1428 O O . SER A 1 180 ? -25.164 5.163 59.010 1.00 56.81 180 SER A O 1
ATOM 1430 N N . ILE A 1 181 ? -25.821 3.038 58.759 1.00 56.12 181 ILE A N 1
ATOM 1431 C CA . ILE A 1 181 ? -27.235 3.326 59.006 1.00 56.12 181 ILE A CA 1
ATOM 1432 C C . ILE A 1 181 ? -27.421 3.553 60.513 1.00 56.12 181 ILE A C 1
ATOM 1434 O O . ILE A 1 181 ? -27.414 2.604 61.298 1.00 56.12 181 ILE A O 1
ATOM 1438 N N . LYS A 1 182 ? -27.576 4.814 60.930 1.00 57.12 182 LYS A N 1
ATOM 1439 C CA . LYS A 1 182 ? -27.852 5.181 62.324 1.00 57.12 182 LYS A CA 1
ATOM 1440 C C . LYS A 1 182 ? -29.352 5.364 62.545 1.00 57.12 182 LYS A C 1
ATOM 1442 O O . LYS A 1 182 ? -29.877 6.459 62.407 1.00 57.12 182 LYS A O 1
ATOM 1447 N N . ILE A 1 183 ? -30.034 4.294 62.941 1.00 56.62 183 ILE A N 1
ATOM 1448 C CA . ILE A 1 183 ? -31.482 4.321 63.175 1.00 56.62 183 ILE A CA 1
ATOM 1449 C C . ILE A 1 183 ? -31.776 4.944 64.547 1.00 56.62 183 ILE A C 1
ATOM 1451 O O . ILE A 1 183 ? -31.676 4.280 65.579 1.00 56.62 183 ILE A O 1
ATOM 1455 N N . SER A 1 184 ? -32.149 6.223 64.565 1.00 56.94 184 SER A N 1
ATOM 1456 C CA . SER A 1 184 ? -32.661 6.890 65.769 1.00 56.94 184 SER A CA 1
ATOM 1457 C C . SER A 1 184 ? -34.164 6.651 65.891 1.00 56.94 184 SER A C 1
ATOM 1459 O O . SER A 1 184 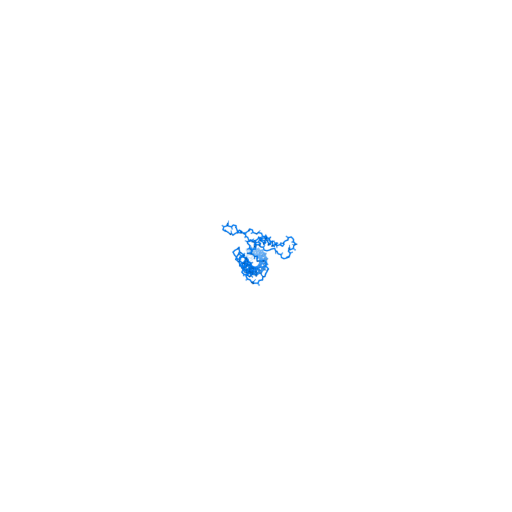? -34.960 7.385 65.315 1.00 56.94 184 SER A O 1
ATOM 1461 N N . ILE A 1 185 ? -34.562 5.620 66.634 1.00 58.06 185 ILE A N 1
ATOM 1462 C CA . ILE A 1 185 ? -35.980 5.310 66.843 1.00 58.06 185 ILE A CA 1
ATOM 1463 C C . ILE A 1 185 ? -36.516 6.169 67.992 1.00 58.06 185 ILE A C 1
ATOM 1465 O O . ILE A 1 185 ? -36.257 5.889 69.163 1.00 58.06 185 ILE A O 1
ATOM 1469 N N . GLN A 1 186 ? -37.294 7.204 67.668 1.00 61.44 186 GLN A N 1
ATOM 1470 C CA . GLN A 1 186 ? -38.141 7.871 68.658 1.00 61.44 186 GLN A CA 1
ATOM 1471 C C . GLN A 1 186 ? -39.415 7.061 68.840 1.00 61.44 186 GLN A C 1
ATOM 1473 O O . GLN A 1 186 ? -40.375 7.183 68.082 1.00 61.44 186 GLN A O 1
ATOM 1478 N N . ALA A 1 187 ? -39.362 6.195 69.841 1.00 59.94 187 ALA A N 1
ATOM 1479 C CA . ALA A 1 187 ? -40.411 5.266 70.176 1.00 59.94 187 ALA A CA 1
ATOM 1480 C C . ALA A 1 187 ? -41.342 5.916 71.211 1.00 59.94 187 ALA A C 1
ATOM 1482 O O . ALA A 1 187 ? -40.981 6.046 72.381 1.00 59.94 187 ALA A O 1
ATOM 1483 N N . VAL A 1 188 ? -42.521 6.366 70.785 1.00 59.66 188 VAL A N 1
ATOM 1484 C CA . VAL A 1 188 ? -43.523 6.917 71.711 1.00 59.66 188 VAL A CA 1
ATOM 1485 C C . VAL A 1 188 ? -44.385 5.759 72.225 1.00 59.66 188 VAL A C 1
ATOM 1487 O O . VAL A 1 188 ? -44.847 4.970 71.394 1.00 59.66 188 VAL A O 1
ATOM 1490 N N . PRO A 1 189 ? -44.586 5.619 73.552 1.00 60.56 189 PRO A N 1
ATOM 1491 C CA . PRO A 1 189 ? -45.554 4.671 74.076 1.00 60.56 189 PRO A CA 1
ATOM 1492 C C . PRO A 1 189 ? -46.935 5.008 73.515 1.00 60.56 189 PRO A C 1
ATOM 1494 O O . PRO A 1 189 ? -47.359 6.163 73.581 1.00 60.56 189 PRO A O 1
ATOM 1497 N N . LYS A 1 190 ? -47.593 4.009 72.929 1.00 58.19 190 LYS A N 1
ATOM 1498 C CA . LYS A 1 190 ? -48.988 4.126 72.488 1.00 58.19 190 LYS A CA 1
ATOM 1499 C C . LYS A 1 190 ? -49.920 4.319 73.686 1.00 58.19 190 LYS A C 1
ATOM 1501 O O . LYS A 1 190 ? -49.697 3.635 74.711 1.00 58.19 190 LYS A O 1
#

Secondary structure (DSSP, 8-state):
-HHHHHHHHHHHHHHHHHHHHHHHHHHHHHHHHHHHHHHHHHHHHHHHHHHHHHHHHHHHHHHHHHHHHHHHHHHHHHHHHHHHHHHHHHHHHHHHHHHHHHHHHHHPPPHHHHHHHHHHHHHHHHHHTTS--SSPPEEE---------EEEEEE-TTS-EEEEEEPPPGGG--GGGS--------EEE-

Radius of gyration: 59.08 Å; chains: 1; bounding box: 110×30×171 Å